Protein AF-A0A5M3VS00-F1 (afdb_monomer)

Organism: NCBI:txid35763

Radius of gyration: 24.7 Å; Cα contacts (8 Å, |Δi|>4): 536; chains: 1; bounding box: 45×33×114 Å

Foldseek 3Di:
DDDDDDDDDDDDDDDPPPPPPPPPPCPDPDKAFFWKFFFWDADDVGDTWGDDFIWGQIPVRDTDTPNFFFQFWAALVRHGDGHHGQDKAAALSRQKIWGQGPVRWIWIAGPVGDIDTADPVQDPRSQTRRLWYWYAYNVRQWIWIDNQWTWIAGRVHNHTPGTDDPPDDQAHADNVSPDGDHHVDPFKAKDWDWDDDPDLWIKIWIWIAGRVVRDIDTPDIDTDDSRGPDMHGNGD

pLDDT: mean 78.76, std 19.42, range [37.28, 98.75]

Structure (mmCIF, N/CA/C/O backbone):
data_AF-A0A5M3VS00-F1
#
_entry.id   AF-A0A5M3VS00-F1
#
loop_
_atom_site.group_PDB
_atom_site.id
_atom_site.type_symbol
_atom_site.label_atom_id
_atom_site.label_alt_id
_atom_site.label_comp_id
_atom_site.label_asym_id
_atom_site.label_entity_id
_atom_site.label_seq_id
_atom_site.pdbx_PDB_ins_code
_atom_site.Cartn_x
_atom_site.Cartn_y
_atom_site.Cartn_z
_atom_site.occupancy
_atom_site.B_iso_or_equiv
_atom_site.auth_seq_id
_atom_site.auth_comp_id
_atom_site.auth_asym_id
_atom_site.auth_atom_id
_atom_site.pdbx_PDB_model_num
ATOM 1 N N . MET A 1 1 ? 14.769 -12.099 93.279 1.00 39.00 1 MET A N 1
ATOM 2 C CA . MET A 1 1 ? 15.882 -11.995 92.306 1.00 39.00 1 MET A CA 1
ATOM 3 C C . MET A 1 1 ? 15.311 -11.970 90.898 1.00 39.00 1 MET A C 1
ATOM 5 O O . MET A 1 1 ? 14.305 -12.614 90.648 1.00 39.00 1 MET A O 1
ATOM 9 N N . LYS A 1 2 ? 15.914 -11.146 90.038 1.00 43.78 2 LYS A N 1
ATOM 10 C CA . LYS A 1 2 ? 15.563 -10.885 88.633 1.00 43.78 2 LYS A CA 1
ATOM 11 C C . LYS A 1 2 ? 15.708 -12.152 87.773 1.00 43.78 2 LYS A C 1
ATOM 13 O O . LYS A 1 2 ? 16.599 -12.935 88.066 1.00 43.78 2 LYS A O 1
ATOM 18 N N . ILE A 1 3 ? 14.949 -12.260 86.679 1.00 41.41 3 ILE A N 1
ATOM 19 C CA . ILE A 1 3 ? 15.464 -12.363 85.295 1.00 41.41 3 ILE A CA 1
ATOM 20 C C . ILE A 1 3 ? 14.282 -12.210 84.321 1.00 41.41 3 ILE A C 1
ATOM 22 O O . ILE A 1 3 ? 13.267 -12.891 84.420 1.00 41.41 3 ILE A O 1
ATOM 26 N N . ARG A 1 4 ? 14.428 -11.242 83.411 1.00 52.31 4 ARG A N 1
ATOM 27 C CA . ARG A 1 4 ? 13.568 -10.972 82.254 1.00 52.31 4 ARG A CA 1
ATOM 28 C C . ARG A 1 4 ? 14.077 -11.814 81.085 1.00 52.31 4 ARG A C 1
ATOM 30 O O . ARG A 1 4 ? 15.284 -11.805 80.862 1.00 52.31 4 ARG A O 1
ATOM 37 N N . ILE A 1 5 ? 13.195 -12.427 80.297 1.00 53.75 5 ILE A N 1
ATOM 38 C CA . ILE A 1 5 ? 13.525 -12.861 78.932 1.00 53.75 5 ILE A CA 1
ATOM 39 C C . ILE A 1 5 ? 12.416 -12.367 78.000 1.00 53.75 5 ILE A C 1
ATOM 41 O O . ILE A 1 5 ? 11.267 -12.787 78.086 1.00 53.75 5 ILE A O 1
ATOM 45 N N . LEU A 1 6 ? 12.797 -11.407 77.158 1.00 48.75 6 LEU A N 1
ATOM 46 C CA . LEU A 1 6 ? 12.062 -10.908 76.002 1.00 48.75 6 LEU A CA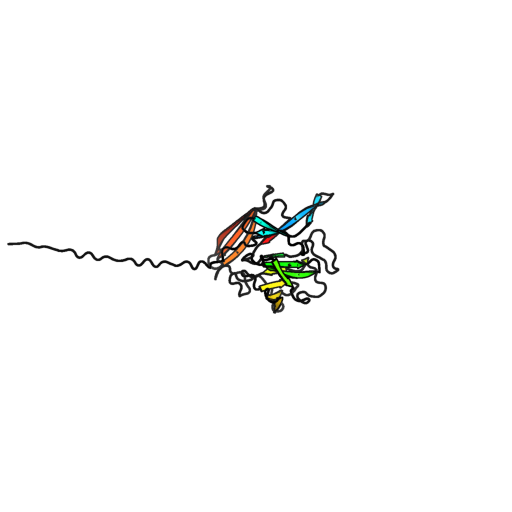 1
ATOM 47 C C . LEU A 1 6 ? 12.293 -11.887 74.846 1.00 48.75 6 LEU A C 1
ATOM 49 O O . LEU A 1 6 ? 13.443 -12.127 74.485 1.00 48.75 6 LEU A O 1
ATOM 53 N N . VAL A 1 7 ? 11.226 -12.411 74.247 1.00 57.91 7 VAL A N 1
ATOM 54 C CA . VAL A 1 7 ? 11.293 -13.097 72.949 1.00 57.91 7 VAL A CA 1
ATOM 55 C C . VAL A 1 7 ? 10.657 -12.173 71.919 1.00 57.91 7 VAL A C 1
ATOM 57 O O . VAL A 1 7 ? 9.481 -11.828 72.014 1.00 57.91 7 VAL A O 1
ATOM 60 N N . ALA A 1 8 ? 11.481 -11.716 70.979 1.00 46.84 8 ALA A N 1
ATOM 61 C CA . ALA A 1 8 ? 11.093 -10.843 69.884 1.00 46.84 8 ALA A CA 1
ATOM 62 C C . ALA A 1 8 ? 10.252 -11.615 68.856 1.00 46.84 8 ALA A C 1
ATOM 64 O O . ALA A 1 8 ? 10.681 -12.649 68.345 1.00 46.84 8 ALA A O 1
ATOM 65 N N . LEU A 1 9 ? 9.064 -11.096 68.543 1.00 54.69 9 LEU A N 1
ATOM 66 C CA . LEU A 1 9 ? 8.221 -11.577 67.452 1.00 54.69 9 LEU A CA 1
ATOM 67 C C . LEU A 1 9 ? 8.677 -10.897 66.151 1.00 54.69 9 LEU A C 1
ATOM 69 O O . LEU A 1 9 ? 8.515 -9.688 65.988 1.00 54.69 9 LEU A O 1
ATOM 73 N N . ALA A 1 10 ? 9.267 -11.662 65.235 1.00 50.66 10 ALA A N 1
ATOM 74 C CA . ALA A 1 10 ? 9.591 -11.195 63.892 1.00 50.66 10 ALA A CA 1
ATOM 75 C C . ALA A 1 10 ? 8.333 -11.258 63.010 1.00 50.66 10 ALA A C 1
ATOM 77 O O . ALA A 1 10 ? 7.843 -12.337 62.683 1.00 50.66 10 ALA A O 1
ATOM 78 N N . VAL A 1 11 ? 7.801 -10.095 62.631 1.00 52.94 11 VAL A N 1
ATOM 79 C CA . VAL A 1 11 ? 6.721 -9.971 61.644 1.00 52.94 11 VAL A CA 1
ATOM 80 C C . VAL A 1 11 ? 7.349 -10.002 60.251 1.00 52.94 11 VAL A C 1
ATOM 82 O O . VAL A 1 11 ? 8.013 -9.049 59.847 1.00 52.94 11 VAL A O 1
ATOM 85 N N . MET A 1 12 ? 7.159 -11.093 59.508 1.00 49.38 12 MET A N 1
ATOM 86 C CA . MET A 1 12 ? 7.498 -11.142 58.083 1.00 49.38 12 MET A CA 1
ATOM 87 C C . MET A 1 12 ? 6.385 -10.473 57.266 1.00 49.38 12 MET A C 1
ATOM 89 O O . MET A 1 12 ? 5.306 -11.038 57.100 1.00 49.38 12 MET A O 1
ATOM 93 N N . LEU A 1 13 ? 6.651 -9.273 56.739 1.00 51.03 13 LEU A N 1
ATOM 94 C CA . LEU A 1 13 ? 5.872 -8.699 55.641 1.00 51.03 13 LEU A CA 1
ATOM 95 C C . LEU A 1 13 ? 6.234 -9.435 54.342 1.00 51.03 13 LEU A C 1
ATOM 97 O O . LEU A 1 13 ? 7.303 -9.215 53.775 1.00 51.03 13 LEU A O 1
ATOM 101 N N . ALA A 1 14 ? 5.335 -10.283 53.848 1.00 51.69 14 ALA A N 1
ATOM 102 C CA . ALA A 1 14 ? 5.403 -10.777 52.479 1.00 51.69 14 ALA A CA 1
ATOM 103 C C . ALA A 1 14 ? 4.891 -9.678 51.532 1.00 51.69 14 ALA A C 1
ATOM 105 O O . ALA A 1 14 ? 3.691 -9.418 51.445 1.00 51.69 14 ALA A O 1
ATOM 106 N N . ALA A 1 15 ? 5.812 -9.007 50.841 1.00 50.06 15 ALA A N 1
ATOM 107 C CA . ALA A 1 15 ? 5.485 -8.097 49.754 1.00 50.06 15 ALA A CA 1
ATOM 108 C C . ALA A 1 15 ? 4.932 -8.904 48.569 1.00 50.06 15 ALA A C 1
ATOM 110 O O . ALA A 1 15 ? 5.668 -9.611 47.880 1.00 50.06 15 ALA A O 1
ATOM 111 N N . VAL A 1 16 ? 3.623 -8.801 48.332 1.00 49.97 16 VAL A N 1
ATOM 112 C CA . VAL A 1 16 ? 2.984 -9.291 47.108 1.00 49.97 16 VAL A CA 1
ATOM 113 C C . VAL A 1 16 ? 3.365 -8.329 45.985 1.00 49.97 16 VAL A C 1
ATOM 115 O O . VAL A 1 16 ? 2.695 -7.326 45.748 1.00 49.97 16 VAL A O 1
ATOM 118 N N . PHE A 1 17 ? 4.476 -8.604 45.306 1.00 47.22 17 PHE A N 1
ATOM 119 C CA . PHE A 1 17 ? 4.760 -7.976 44.022 1.00 47.22 17 PHE A CA 1
ATOM 120 C C . PHE A 1 17 ? 3.761 -8.530 43.008 1.00 47.22 17 PHE A C 1
ATOM 122 O O . PHE A 1 17 ? 3.904 -9.646 42.512 1.00 47.22 17 PHE A O 1
ATOM 129 N N . GLY A 1 18 ? 2.713 -7.750 42.741 1.00 43.59 18 GLY A N 1
ATOM 130 C CA . GLY A 1 18 ? 1.821 -7.980 41.618 1.00 43.59 18 GLY A CA 1
ATOM 131 C C . GLY A 1 18 ? 2.646 -8.000 40.338 1.00 43.59 18 GLY A C 1
ATOM 132 O O . GLY A 1 18 ? 3.170 -6.973 39.911 1.00 43.59 18 GLY A O 1
ATOM 133 N N . VAL A 1 19 ? 2.780 -9.184 39.746 1.00 44.00 19 VAL A N 1
ATOM 134 C CA . VAL A 1 19 ? 3.294 -9.346 38.392 1.00 44.00 19 VAL A CA 1
ATOM 135 C C . VAL A 1 19 ? 2.300 -8.630 37.487 1.00 44.00 19 VAL A C 1
ATOM 137 O O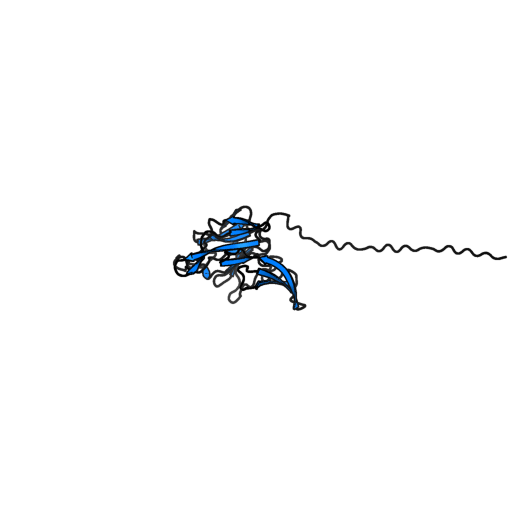 . VAL A 1 19 ? 1.209 -9.131 37.221 1.00 44.00 19 VAL A O 1
ATOM 140 N N . GLN A 1 20 ? 2.651 -7.420 37.058 1.00 48.59 20 GLN A N 1
ATOM 141 C CA . GLN A 1 20 ? 2.018 -6.794 35.911 1.00 48.59 20 GLN A CA 1
ATOM 142 C C . GLN A 1 20 ? 2.337 -7.690 34.718 1.00 48.59 20 GLN A C 1
ATOM 144 O O . GLN A 1 20 ? 3.402 -7.588 34.111 1.00 48.59 20 GLN A O 1
ATOM 149 N N . GLY A 1 21 ? 1.433 -8.625 34.431 1.00 41.44 21 GLY A N 1
ATOM 150 C CA . GLY A 1 21 ? 1.405 -9.305 33.154 1.00 41.44 21 GLY A CA 1
ATOM 151 C C . GLY A 1 21 ? 1.238 -8.227 32.099 1.00 41.44 21 GLY A C 1
ATOM 152 O O . GLY A 1 21 ? 0.142 -7.702 31.912 1.00 41.44 21 GLY A O 1
ATOM 153 N N . ALA A 1 22 ? 2.338 -7.852 31.450 1.00 45.78 22 ALA A N 1
ATOM 154 C CA . ALA A 1 22 ? 2.257 -7.180 30.175 1.00 45.78 22 ALA A CA 1
ATOM 155 C C . ALA A 1 22 ? 1.411 -8.097 29.294 1.00 45.78 22 ALA A C 1
ATOM 157 O O . ALA A 1 22 ? 1.812 -9.225 29.008 1.00 45.78 22 ALA A O 1
ATOM 158 N N . ALA A 1 23 ? 0.221 -7.636 28.916 1.00 41.66 23 ALA A N 1
ATOM 159 C CA . ALA A 1 23 ? -0.517 -8.218 27.816 1.00 41.66 23 ALA A CA 1
ATOM 160 C C . ALA A 1 23 ? 0.334 -7.996 26.560 1.00 41.66 23 ALA A C 1
ATOM 162 O O . ALA A 1 23 ? 0.160 -7.026 25.826 1.00 41.66 23 ALA A O 1
ATOM 163 N N . GLN A 1 24 ? 1.334 -8.854 26.357 1.00 38.47 24 GLN A N 1
ATOM 164 C CA . GLN A 1 24 ? 1.928 -9.037 25.054 1.00 38.47 24 GLN A CA 1
ATOM 165 C C . GLN A 1 24 ? 0.810 -9.640 24.221 1.00 38.47 24 GLN A C 1
ATOM 167 O O . GLN A 1 24 ? 0.443 -10.799 24.404 1.00 38.47 24 GLN A O 1
ATOM 172 N N . ALA A 1 25 ? 0.210 -8.829 23.353 1.00 42.62 25 ALA A N 1
ATOM 173 C CA . ALA A 1 25 ? -0.496 -9.380 22.218 1.00 42.62 25 ALA A CA 1
ATOM 174 C C . ALA A 1 25 ? 0.514 -10.290 21.511 1.00 42.62 25 ALA A C 1
ATOM 176 O O . ALA A 1 25 ? 1.490 -9.802 20.936 1.00 42.62 25 ALA A O 1
ATOM 177 N N . GLU A 1 26 ? 0.337 -11.606 21.634 1.00 37.28 26 GLU A N 1
ATOM 178 C CA . GLU A 1 26 ? 1.034 -12.589 20.815 1.00 37.28 26 GLU A CA 1
ATOM 179 C C . GLU A 1 26 ? 0.597 -12.351 19.364 1.00 37.28 26 GLU A C 1
ATOM 181 O O . GLU A 1 26 ? -0.286 -13.015 18.824 1.00 37.28 26 GLU A O 1
ATOM 186 N N . TYR A 1 27 ? 1.201 -11.362 18.704 1.00 45.28 27 TYR A N 1
ATOM 187 C CA . TYR A 1 27 ? 1.277 -11.362 17.256 1.00 45.28 27 TYR A CA 1
ATOM 188 C C . TYR A 1 27 ? 2.144 -12.569 16.920 1.00 45.28 27 TYR A C 1
ATOM 190 O O . TYR A 1 27 ? 3.357 -12.545 17.133 1.00 45.28 27 TYR A O 1
ATOM 198 N N . GLY A 1 28 ? 1.487 -13.660 16.515 1.00 45.16 28 GLY A N 1
ATOM 199 C CA . GLY A 1 28 ? 2.124 -14.945 16.261 1.00 45.16 28 GLY A CA 1
ATOM 200 C C . GLY A 1 28 ? 3.428 -14.781 15.484 1.00 45.16 28 GLY A C 1
ATOM 201 O O . GLY A 1 28 ? 3.512 -13.950 14.582 1.00 45.16 28 GLY A O 1
ATOM 202 N N . HIS A 1 29 ? 4.431 -15.577 15.854 1.00 49.94 29 HIS A N 1
ATOM 203 C CA . HIS A 1 29 ? 5.812 -15.581 15.352 1.00 49.94 29 HIS A CA 1
ATOM 204 C C . HIS A 1 29 ? 5.964 -15.930 13.848 1.00 49.94 29 HIS A C 1
ATOM 206 O O . HIS A 1 29 ? 6.869 -16.662 13.450 1.00 49.94 29 HIS A O 1
ATOM 212 N N . GLY A 1 30 ? 5.073 -15.433 12.992 1.00 72.56 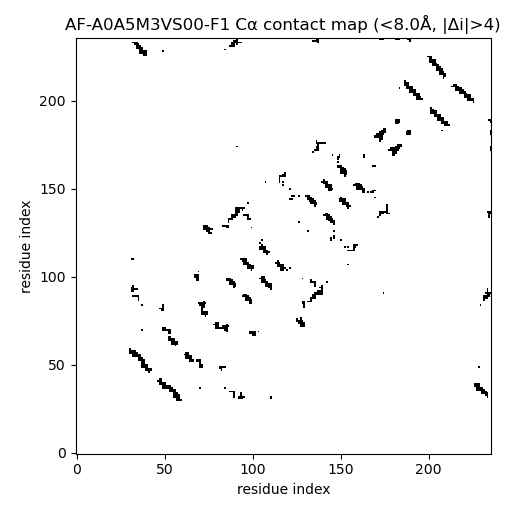30 GLY A N 1
ATOM 213 C CA . GLY A 1 30 ? 5.153 -15.493 11.542 1.00 72.56 30 GLY A CA 1
ATOM 214 C C . GLY A 1 30 ? 5.917 -14.301 10.964 1.00 72.56 30 GLY A C 1
ATOM 215 O O . GLY A 1 30 ? 6.008 -13.230 11.558 1.00 72.56 30 GLY A O 1
ATOM 216 N N . ASP A 1 31 ? 6.477 -14.491 9.771 1.00 90.06 31 ASP A N 1
ATOM 217 C CA . ASP A 1 31 ? 7.058 -13.403 8.983 1.00 90.06 31 ASP A CA 1
ATOM 218 C C . ASP A 1 31 ? 5.985 -12.330 8.687 1.00 90.06 31 ASP A C 1
ATOM 220 O O . ASP A 1 31 ? 4.790 -12.625 8.639 1.00 90.06 31 ASP A O 1
ATOM 224 N N . SER A 1 32 ? 6.396 -11.084 8.470 1.00 94.50 32 SER A N 1
ATOM 225 C CA . SER A 1 32 ? 5.491 -9.966 8.166 1.00 94.50 32 SER A CA 1
ATOM 226 C C . SER A 1 32 ? 6.098 -9.081 7.086 1.00 94.50 32 SER A C 1
ATOM 228 O O . SER A 1 32 ? 7.315 -8.969 6.983 1.00 94.50 32 SER A O 1
ATOM 230 N N . ILE A 1 33 ? 5.285 -8.467 6.230 1.00 95.81 33 ILE A N 1
ATOM 231 C CA . ILE A 1 33 ? 5.762 -7.467 5.268 1.00 95.81 33 ILE A CA 1
ATOM 232 C C . ILE A 1 33 ? 6.162 -6.220 6.061 1.00 95.81 33 ILE A C 1
ATOM 234 O O . ILE A 1 33 ? 5.333 -5.682 6.780 1.00 95.81 33 ILE A O 1
ATOM 238 N N . ARG A 1 34 ? 7.401 -5.736 5.918 1.00 91.31 34 ARG A N 1
ATOM 239 C CA . ARG A 1 34 ? 7.825 -4.444 6.491 1.00 91.31 34 ARG A CA 1
ATOM 240 C C . ARG A 1 34 ? 7.471 -3.283 5.570 1.00 91.31 34 ARG A C 1
ATOM 242 O O . ARG A 1 34 ? 7.058 -2.221 6.023 1.00 91.31 34 ARG A O 1
ATOM 249 N N . TYR A 1 35 ? 7.694 -3.460 4.269 1.00 93.00 35 TYR A N 1
ATOM 250 C CA . TYR A 1 35 ? 7.427 -2.424 3.275 1.00 93.00 35 TYR A CA 1
ATOM 251 C C . TYR A 1 35 ? 7.278 -2.990 1.863 1.00 93.00 35 TYR A C 1
ATOM 253 O O . TYR A 1 35 ? 7.749 -4.087 1.543 1.00 93.00 35 TYR A O 1
ATOM 261 N N . ALA A 1 36 ? 6.657 -2.188 0.998 1.00 96.00 36 ALA A N 1
ATOM 262 C CA . ALA A 1 36 ? 6.656 -2.387 -0.444 1.00 96.00 36 ALA A CA 1
ATOM 263 C C . ALA A 1 36 ? 7.613 -1.393 -1.123 1.00 96.00 36 ALA A C 1
ATOM 265 O O . ALA A 1 36 ? 7.691 -0.225 -0.741 1.00 96.00 36 ALA A O 1
ATOM 266 N N . SER A 1 37 ? 8.342 -1.847 -2.143 1.00 96.06 37 SER A N 1
ATOM 267 C CA . SER A 1 37 ? 9.266 -1.015 -2.924 1.00 96.06 37 SER A CA 1
ATOM 268 C C . SER A 1 37 ? 9.193 -1.323 -4.419 1.00 96.06 37 SER A C 1
ATOM 270 O O . SER A 1 37 ? 8.947 -2.458 -4.834 1.00 96.06 37 SER A O 1
ATOM 272 N N . ALA A 1 38 ? 9.431 -0.304 -5.242 1.00 95.19 38 ALA A N 1
ATOM 273 C CA . ALA A 1 38 ? 9.610 -0.436 -6.684 1.00 95.19 38 ALA A CA 1
ATOM 274 C C . ALA A 1 38 ? 11.021 0.020 -7.070 1.00 95.19 38 ALA A C 1
ATOM 276 O O . ALA A 1 38 ? 11.537 1.003 -6.530 1.00 95.19 38 ALA A O 1
ATOM 277 N N . LYS A 1 39 ? 11.635 -0.694 -8.019 1.00 93.06 39 LYS A N 1
ATOM 278 C CA . LYS A 1 39 ? 12.966 -0.363 -8.536 1.00 93.06 39 LYS A CA 1
ATOM 279 C C . LYS A 1 39 ? 12.904 0.904 -9.392 1.00 93.06 39 LYS A C 1
ATOM 281 O O . LYS A 1 39 ? 12.023 1.023 -10.246 1.00 93.06 39 LYS A O 1
ATOM 286 N N . GLY A 1 40 ? 13.880 1.794 -9.227 1.00 92.81 40 GLY A N 1
ATOM 287 C CA . GLY A 1 40 ? 14.178 2.855 -10.192 1.00 92.81 40 GLY A CA 1
ATOM 288 C C . GLY A 1 40 ? 15.131 2.376 -11.296 1.00 92.81 40 GLY A C 1
ATOM 289 O O . GLY A 1 40 ? 16.186 1.810 -11.011 1.00 92.81 40 GLY A O 1
ATOM 290 N N . CYS A 1 41 ? 14.783 2.602 -12.561 1.00 92.31 41 CYS A N 1
ATOM 291 C CA . CYS A 1 41 ? 15.655 2.373 -13.714 1.00 92.31 41 CYS A CA 1
ATOM 292 C C . CYS A 1 41 ? 16.065 3.707 -14.336 1.00 92.31 41 CYS A C 1
ATOM 294 O O . CYS A 1 41 ? 15.206 4.519 -14.680 1.00 92.31 41 CYS A O 1
ATOM 296 N N . VAL A 1 42 ? 17.369 3.897 -14.532 1.00 91.31 42 VAL A N 1
ATOM 297 C CA . VAL A 1 42 ? 17.922 5.063 -15.228 1.00 91.31 42 VAL A CA 1
ATOM 298 C C . VAL A 1 42 ? 17.723 4.889 -16.735 1.00 91.31 42 VAL A C 1
ATOM 300 O O . VAL A 1 42 ? 18.110 3.869 -17.305 1.00 91.31 42 VAL A O 1
ATOM 303 N N . LYS A 1 43 ? 17.114 5.875 -17.392 1.00 90.88 43 LYS A N 1
ATOM 304 C CA . LYS A 1 43 ? 17.014 5.961 -18.851 1.00 90.88 43 LYS A CA 1
ATOM 305 C C . LYS A 1 43 ? 18.186 6.736 -19.447 1.00 90.88 43 LYS A C 1
ATOM 307 O O . LYS A 1 43 ? 18.857 7.519 -18.776 1.00 90.88 43 LYS A O 1
ATOM 312 N N . LYS A 1 44 ? 18.382 6.568 -20.759 1.00 84.69 44 LYS A N 1
ATOM 313 C CA . LYS A 1 44 ? 19.240 7.448 -21.561 1.00 84.69 44 LYS A CA 1
ATOM 314 C C . LYS A 1 44 ? 18.771 8.897 -21.360 1.00 84.69 44 LYS A C 1
ATOM 316 O O . LYS A 1 44 ? 17.611 9.192 -21.628 1.00 84.69 44 LYS A O 1
ATOM 321 N N . GLY A 1 45 ? 19.649 9.754 -20.838 1.00 87.69 45 GLY A N 1
ATOM 322 C CA . GLY A 1 45 ? 19.317 11.124 -20.418 1.00 87.69 45 GLY A CA 1
ATOM 323 C C . GLY A 1 45 ? 19.237 11.346 -18.900 1.00 87.69 45 GLY A C 1
ATOM 324 O O . GLY A 1 45 ? 19.004 12.470 -18.482 1.00 87.69 45 GLY A O 1
ATOM 325 N N . GLY A 1 46 ? 19.449 10.315 -18.071 1.00 88.81 46 GLY A N 1
ATOM 326 C CA . GLY A 1 46 ? 19.569 10.447 -16.609 1.00 88.81 46 GLY A CA 1
ATOM 327 C C . GLY A 1 46 ? 18.254 10.342 -15.827 1.00 88.81 46 GLY A C 1
ATOM 328 O O . GLY A 1 46 ? 18.281 10.199 -14.608 1.00 88.81 46 GLY A O 1
ATOM 329 N N . ASP A 1 47 ? 17.108 10.337 -16.512 1.00 89.12 47 ASP A N 1
ATOM 330 C CA . ASP A 1 47 ? 15.791 10.158 -15.894 1.00 89.12 47 ASP A CA 1
ATOM 331 C C . ASP A 1 47 ? 15.676 8.817 -15.151 1.00 89.12 47 ASP A C 1
ATOM 333 O O . ASP A 1 47 ? 15.918 7.759 -15.732 1.00 89.12 47 ASP A O 1
ATOM 337 N N . ILE A 1 48 ? 15.220 8.843 -13.895 1.00 87.75 48 ILE A N 1
ATOM 338 C CA . ILE A 1 48 ? 14.924 7.639 -13.102 1.00 87.75 48 ILE A CA 1
ATOM 339 C C . ILE A 1 48 ? 13.424 7.355 -13.168 1.00 87.75 48 ILE A C 1
ATOM 341 O O . ILE A 1 48 ? 12.615 8.174 -12.732 1.00 87.75 48 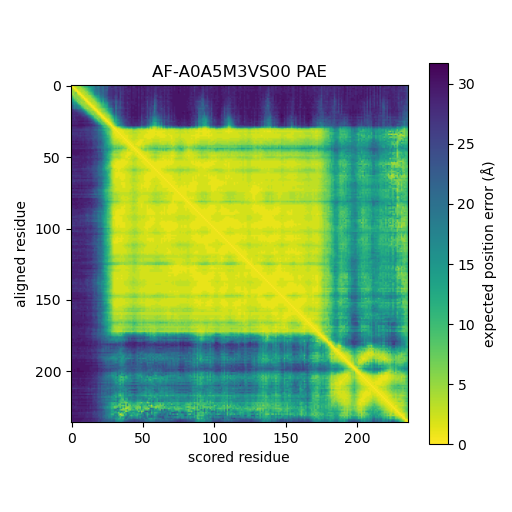ILE A O 1
ATOM 345 N N . LEU A 1 49 ? 13.046 6.190 -13.698 1.00 92.69 49 LEU A N 1
ATOM 346 C CA . LEU A 1 49 ? 11.649 5.772 -13.827 1.00 92.69 49 LEU A CA 1
ATOM 347 C C . LEU A 1 49 ? 11.356 4.501 -13.025 1.00 92.69 49 LEU A C 1
ATOM 349 O O . LEU A 1 49 ? 12.201 3.602 -12.994 1.00 92.69 49 LEU A O 1
ATOM 353 N N . PRO A 1 50 ? 10.147 4.353 -12.458 1.00 93.50 50 PRO A N 1
ATOM 354 C CA . PRO A 1 50 ? 9.742 3.099 -11.842 1.00 93.50 50 PRO A CA 1
ATOM 355 C C . PRO A 1 50 ? 9.669 1.978 -12.886 1.00 93.50 50 PRO A C 1
ATOM 357 O O . PRO A 1 50 ? 9.081 2.131 -13.962 1.00 93.50 50 PRO A O 1
ATOM 360 N N . CYS A 1 51 ? 10.276 0.838 -12.569 1.00 93.12 51 CYS A N 1
ATOM 361 C CA . CYS A 1 51 ? 10.416 -0.292 -13.479 1.00 93.12 51 CYS A CA 1
ATOM 362 C C . CYS A 1 51 ? 10.342 -1.640 -12.748 1.00 93.12 51 CYS A C 1
ATOM 364 O O . CYS A 1 51 ? 10.432 -1.731 -11.524 1.00 93.12 51 CYS A O 1
ATOM 366 N N . GLY A 1 52 ? 10.219 -2.718 -13.525 1.00 95.19 52 GLY A N 1
ATOM 367 C CA . GLY A 1 52 ? 10.223 -4.078 -12.998 1.00 95.19 52 GLY A CA 1
ATOM 368 C C . GLY A 1 52 ? 8.910 -4.452 -12.313 1.00 95.19 52 GLY A C 1
ATOM 369 O O . GLY A 1 52 ? 7.836 -4.241 -12.867 1.00 95.19 52 GLY A O 1
ATOM 370 N N . THR A 1 53 ? 9.015 -5.081 -11.144 1.00 96.94 53 THR A N 1
ATOM 371 C CA . THR A 1 53 ? 7.889 -5.589 -10.346 1.00 96.94 53 THR A CA 1
ATOM 372 C C . THR A 1 53 ? 7.956 -4.991 -8.946 1.00 96.94 53 THR A C 1
ATOM 374 O O . THR A 1 53 ? 9.055 -4.793 -8.426 1.00 96.94 53 THR A O 1
ATOM 377 N N . TRP A 1 54 ? 6.800 -4.746 -8.328 1.00 97.94 54 TRP A N 1
ATOM 378 C CA . TRP A 1 54 ? 6.731 -4.432 -6.903 1.00 97.94 54 TRP A CA 1
ATOM 379 C C . TRP A 1 54 ? 7.369 -5.545 -6.065 1.00 97.94 54 TRP A C 1
ATOM 381 O O . TRP A 1 54 ? 7.160 -6.737 -6.307 1.00 97.94 54 TRP A O 1
ATOM 391 N N . ARG A 1 55 ? 8.148 -5.141 -5.068 1.00 98.19 55 ARG A N 1
ATOM 392 C CA . ARG A 1 55 ? 8.830 -6.010 -4.113 1.00 98.19 55 ARG A CA 1
ATOM 393 C C . ARG A 1 55 ? 8.210 -5.798 -2.743 1.00 98.19 55 ARG A C 1
ATOM 395 O O . ARG A 1 55 ? 8.178 -4.666 -2.269 1.00 98.19 55 ARG A O 1
ATOM 402 N N . LEU A 1 56 ? 7.766 -6.869 -2.106 1.00 97.56 56 LEU A N 1
ATOM 403 C CA . LEU A 1 56 ? 7.435 -6.882 -0.687 1.00 97.56 56 LEU A CA 1
ATOM 404 C C . LEU A 1 56 ? 8.660 -7.378 0.054 1.00 97.56 56 LEU A C 1
ATOM 406 O O . LEU A 1 56 ? 9.137 -8.477 -0.226 1.00 97.56 56 LEU A O 1
ATOM 410 N N . VAL A 1 57 ? 9.180 -6.562 0.958 1.00 96.12 57 VAL A N 1
ATOM 411 C CA . VAL A 1 57 ? 10.313 -6.941 1.794 1.00 96.12 57 VAL A CA 1
ATOM 412 C C . VAL A 1 57 ? 9.772 -7.297 3.162 1.00 96.12 57 VAL A C 1
ATOM 414 O O . VAL A 1 57 ? 9.079 -6.492 3.787 1.00 96.12 57 VAL A O 1
ATOM 417 N N . THR A 1 58 ? 10.042 -8.520 3.599 1.00 95.62 58 THR A N 1
ATOM 418 C CA . THR A 1 58 ? 9.536 -9.025 4.869 1.00 95.62 58 THR A CA 1
ATOM 419 C C . THR A 1 58 ? 10.446 -8.671 6.034 1.00 95.62 58 THR A C 1
ATOM 421 O O . THR A 1 58 ? 11.534 -8.110 5.859 1.00 95.62 58 THR A O 1
ATOM 424 N N . HIS A 1 59 ? 10.006 -9.008 7.243 1.00 90.50 59 HIS A N 1
ATOM 425 C CA . HIS A 1 59 ? 10.713 -8.703 8.465 1.00 90.50 59 HIS A CA 1
ATOM 426 C C . HIS A 1 59 ? 12.110 -9.306 8.509 1.00 90.50 59 HIS A C 1
ATOM 428 O O . HIS A 1 59 ? 13.043 -8.652 8.972 1.00 90.50 59 HIS A O 1
ATOM 434 N N . HIS A 1 60 ? 12.254 -10.499 7.942 1.00 90.38 60 HIS A N 1
ATOM 435 C CA . HIS A 1 60 ? 13.511 -11.234 7.855 1.00 90.38 60 HIS A CA 1
ATOM 436 C C . HIS A 1 60 ? 14.298 -10.931 6.568 1.00 90.38 60 HIS A C 1
ATOM 438 O O . HIS A 1 60 ? 15.222 -11.657 6.215 1.00 90.38 60 HIS A O 1
ATOM 444 N N . GLY A 1 61 ? 13.924 -9.878 5.831 1.00 90.88 61 GLY A N 1
ATOM 445 C CA . GLY A 1 61 ? 14.617 -9.445 4.615 1.00 90.88 61 GLY A CA 1
ATOM 446 C C . GLY A 1 61 ? 14.313 -10.281 3.369 1.00 90.88 61 GLY A C 1
ATOM 447 O O . GLY A 1 61 ? 14.894 -10.032 2.311 1.00 90.88 61 GLY A O 1
ATOM 448 N N . ARG A 1 62 ? 13.386 -11.246 3.446 1.00 95.69 62 ARG A N 1
ATOM 449 C CA . ARG A 1 62 ? 12.932 -11.993 2.268 1.00 95.69 62 ARG A CA 1
ATOM 450 C C . ARG A 1 62 ? 12.205 -11.045 1.316 1.00 95.69 62 ARG A C 1
ATOM 452 O O . ARG A 1 62 ? 11.424 -10.198 1.740 1.00 95.69 62 ARG A O 1
ATOM 459 N N . VAL A 1 63 ? 12.438 -11.217 0.017 1.00 96.81 63 VAL A N 1
ATOM 460 C CA . VAL A 1 63 ? 11.795 -10.418 -1.031 1.00 96.81 63 VAL A CA 1
ATOM 461 C C . VAL A 1 63 ? 10.766 -11.263 -1.773 1.00 96.81 63 VAL A C 1
ATOM 463 O O . VAL A 1 63 ? 11.108 -12.270 -2.389 1.00 96.81 63 VAL A O 1
ATOM 466 N N . ILE A 1 64 ? 9.508 -10.829 -1.753 1.00 97.56 64 ILE A N 1
ATOM 467 C CA . ILE A 1 64 ? 8.400 -11.440 -2.493 1.00 97.56 64 ILE A CA 1
ATOM 468 C C . ILE A 1 64 ? 8.027 -10.520 -3.659 1.00 97.56 64 ILE A C 1
ATOM 470 O O . ILE A 1 64 ? 7.862 -9.313 -3.489 1.00 97.56 64 ILE A O 1
ATOM 474 N N . LEU A 1 65 ? 7.890 -11.079 -4.862 1.00 97.88 65 LEU A N 1
ATOM 475 C CA . LEU A 1 65 ? 7.561 -10.310 -6.065 1.00 97.88 65 LEU A CA 1
ATOM 476 C C . LEU A 1 65 ? 6.051 -10.299 -6.325 1.00 97.88 65 LEU A C 1
ATOM 478 O O . LEU A 1 65 ? 5.450 -11.346 -6.566 1.00 97.88 65 LEU A O 1
ATOM 482 N N . LEU A 1 66 ? 5.454 -9.109 -6.386 1.00 97.62 66 LEU A N 1
ATOM 483 C CA . LEU A 1 66 ? 4.057 -8.905 -6.779 1.00 97.62 66 LEU A CA 1
ATOM 484 C C . LEU A 1 66 ? 3.912 -8.846 -8.307 1.00 97.62 66 LEU A C 1
ATOM 486 O O . LEU A 1 66 ? 3.691 -7.789 -8.898 1.00 97.62 66 LEU A O 1
ATOM 490 N N . LYS A 1 67 ? 4.082 -9.994 -8.969 1.00 97.56 67 LYS A N 1
ATOM 491 C CA . LYS A 1 67 ? 4.161 -10.107 -10.442 1.00 97.56 67 LYS A CA 1
ATOM 492 C C . LYS A 1 67 ? 2.924 -9.599 -11.188 1.00 97.56 67 LYS A C 1
ATOM 494 O O . LYS A 1 67 ? 3.031 -9.192 -12.348 1.00 97.56 67 LYS A O 1
ATOM 499 N N . ASP A 1 68 ? 1.764 -9.640 -10.549 1.00 97.94 68 ASP A N 1
ATOM 500 C CA . ASP A 1 68 ? 0.486 -9.183 -11.087 1.00 97.94 68 ASP A CA 1
ATOM 501 C C . ASP A 1 68 ? 0.179 -7.716 -10.760 1.00 97.94 68 ASP A C 1
ATOM 503 O O . ASP A 1 68 ? -0.794 -7.183 -11.289 1.00 97.94 68 ASP A O 1
ATOM 507 N N . ALA A 1 69 ? 0.989 -7.057 -9.926 1.00 98.25 69 ALA A N 1
ATOM 508 C CA . ALA A 1 69 ? 0.795 -5.661 -9.568 1.00 98.25 69 ALA A CA 1
ATOM 509 C C . ALA A 1 69 ? 1.234 -4.711 -10.687 1.00 98.25 69 ALA A C 1
ATOM 511 O O . ALA A 1 69 ? 2.243 -4.911 -11.373 1.00 98.25 69 ALA A O 1
ATOM 512 N N . GLN A 1 70 ? 0.470 -3.637 -10.835 1.00 98.25 70 GLN A N 1
ATOM 513 C CA . GLN A 1 70 ? 0.788 -2.501 -11.672 1.00 98.25 70 GLN A CA 1
ATOM 514 C C . GLN A 1 70 ? 1.907 -1.695 -11.007 1.00 98.25 70 GLN A C 1
ATOM 516 O O . GLN A 1 70 ? 1.774 -1.266 -9.867 1.00 98.25 70 GLN A O 1
ATOM 521 N N . VAL A 1 71 ? 3.022 -1.476 -11.709 1.00 97.75 71 VAL A N 1
ATOM 522 C CA . VAL A 1 71 ? 4.133 -0.662 -11.178 1.00 97.75 71 VAL A CA 1
ATOM 523 C C . VAL A 1 71 ? 3.968 0.811 -11.527 1.00 97.75 71 VAL A C 1
ATOM 525 O O . VAL A 1 71 ? 4.162 1.660 -10.667 1.00 97.75 71 VAL A O 1
ATOM 528 N N . ARG A 1 72 ? 3.582 1.128 -12.768 1.00 97.38 72 ARG A N 1
ATOM 529 C CA . ARG A 1 72 ? 3.357 2.504 -13.241 1.00 97.38 72 ARG A CA 1
ATOM 530 C C . ARG A 1 72 ? 1.875 2.840 -13.178 1.00 97.38 72 ARG A C 1
ATOM 532 O O . ARG A 1 72 ? 1.097 2.122 -13.794 1.00 97.38 72 ARG A O 1
ATOM 539 N N . ALA A 1 73 ? 1.488 3.910 -12.491 1.00 97.44 73 ALA A N 1
ATOM 540 C CA . ALA A 1 73 ? 0.084 4.310 -12.414 1.00 97.44 73 ALA A CA 1
ATOM 541 C C . ALA A 1 73 ? -0.505 4.509 -13.816 1.00 97.44 73 ALA A C 1
ATOM 543 O O . ALA A 1 73 ? 0.175 5.039 -14.694 1.00 97.44 73 ALA A O 1
ATOM 544 N N . LEU A 1 74 ? -1.756 4.110 -14.023 1.00 97.62 74 LEU A N 1
ATOM 545 C CA . LEU A 1 74 ? -2.491 4.412 -15.251 1.00 97.62 74 LEU A CA 1
ATOM 546 C C . LEU A 1 74 ? -3.230 5.755 -15.135 1.00 97.62 74 LEU A C 1
ATOM 548 O O . LEU A 1 74 ? -3.764 6.081 -14.073 1.00 97.62 74 LEU A O 1
ATOM 552 N N . ASP A 1 75 ? -3.270 6.525 -16.222 1.00 97.56 75 ASP A N 1
ATOM 553 C CA . ASP A 1 75 ? -4.099 7.727 -16.346 1.00 97.56 75 ASP A CA 1
ATOM 554 C C . ASP A 1 75 ? -5.588 7.385 -16.575 1.00 97.56 75 ASP A C 1
ATOM 556 O O . ASP A 1 75 ? -5.983 6.219 -16.651 1.00 97.56 75 ASP A O 1
ATOM 560 N N . LYS A 1 76 ? -6.440 8.410 -16.716 1.00 96.31 76 LYS A N 1
ATOM 561 C CA . LYS A 1 76 ? -7.892 8.241 -16.947 1.00 96.31 76 LYS A CA 1
ATOM 562 C C . LYS A 1 76 ? -8.235 7.539 -18.271 1.00 96.31 76 LYS A C 1
ATOM 564 O O . LYS A 1 76 ? -9.379 7.128 -18.461 1.00 96.31 76 LYS A O 1
ATOM 569 N N . LYS A 1 77 ? -7.276 7.448 -19.197 1.00 95.75 77 LYS A N 1
ATOM 570 C CA . LYS A 1 77 ? -7.384 6.780 -20.500 1.00 95.75 77 LYS A CA 1
ATOM 571 C C . LYS A 1 77 ? -6.744 5.383 -20.486 1.00 95.75 77 LYS A C 1
ATOM 573 O O . LYS A 1 77 ? -6.795 4.696 -21.499 1.00 95.75 77 LYS A O 1
ATOM 578 N N . GLY A 1 78 ? -6.168 4.956 -19.360 1.00 95.69 78 GLY A N 1
ATOM 579 C CA . GLY A 1 78 ? -5.488 3.671 -19.222 1.00 95.69 78 GLY A CA 1
ATOM 580 C C . GLY A 1 78 ? -4.020 3.682 -19.660 1.00 95.69 78 GLY A C 1
ATOM 581 O O . GLY A 1 78 ? -3.404 2.620 -19.716 1.00 95.69 78 GLY A O 1
ATOM 582 N N . HIS A 1 79 ? -3.427 4.843 -19.955 1.00 96.69 79 HIS A N 1
ATOM 583 C CA . HIS A 1 79 ? -2.019 4.917 -20.342 1.00 96.69 79 HIS A CA 1
ATOM 584 C C . HIS A 1 79 ? -1.100 4.939 -19.117 1.00 96.69 79 HIS A C 1
ATOM 586 O O . HIS A 1 79 ? -1.379 5.643 -18.145 1.00 96.69 79 HIS A O 1
ATOM 592 N N . PRO A 1 80 ? 0.039 4.228 -19.150 1.00 96.00 80 PRO A N 1
ATOM 593 C CA . PRO A 1 80 ? 0.977 4.224 -18.040 1.00 96.00 80 PRO A CA 1
ATOM 594 C C . PRO A 1 80 ? 1.717 5.562 -17.918 1.00 96.00 80 PRO A C 1
ATOM 596 O O . PRO A 1 80 ? 2.425 5.997 -18.827 1.00 96.00 80 PRO A O 1
ATOM 599 N N . MET A 1 81 ? 1.664 6.165 -16.737 1.00 95.62 81 MET A N 1
ATOM 600 C CA . MET A 1 81 ? 2.381 7.389 -16.384 1.00 95.62 81 MET A CA 1
ATOM 601 C C . MET A 1 81 ? 3.882 7.139 -16.270 1.00 95.62 81 MET A C 1
ATOM 603 O O . MET A 1 81 ? 4.320 6.128 -15.728 1.00 95.62 81 MET A O 1
ATOM 607 N N . THR A 1 82 ? 4.705 8.036 -16.813 1.00 90.88 82 THR A N 1
ATOM 608 C CA . THR A 1 82 ? 6.162 7.827 -16.931 1.00 90.88 82 THR A CA 1
ATOM 609 C C . THR A 1 82 ? 6.888 7.842 -15.591 1.00 90.88 82 THR A C 1
ATOM 611 O O . THR A 1 82 ? 7.743 6.991 -15.369 1.00 90.88 82 THR A O 1
ATOM 614 N N . ARG A 1 83 ? 6.529 8.764 -14.694 1.00 91.81 83 ARG A N 1
ATOM 615 C CA . ARG A 1 83 ? 7.249 9.025 -13.435 1.00 91.81 83 ARG A CA 1
ATOM 616 C C . ARG A 1 83 ? 6.422 8.740 -12.178 1.00 91.81 83 ARG A C 1
ATOM 618 O O . ARG A 1 83 ? 6.831 9.115 -11.089 1.00 91.81 83 ARG A O 1
ATOM 625 N N . VAL A 1 84 ? 5.263 8.099 -12.327 1.00 94.31 84 VAL A N 1
ATOM 626 C CA . VAL A 1 84 ? 4.319 7.885 -11.222 1.00 94.31 84 VAL A CA 1
ATOM 627 C C . VAL A 1 84 ? 4.106 6.395 -11.007 1.00 94.31 84 VAL A C 1
ATOM 629 O O . VAL A 1 84 ? 3.771 5.663 -11.943 1.00 94.31 84 VAL A O 1
ATOM 632 N N . THR A 1 85 ? 4.324 5.938 -9.779 1.00 97.00 85 THR A N 1
ATOM 633 C CA . THR A 1 85 ? 4.053 4.561 -9.370 1.00 97.00 85 THR A CA 1
ATOM 634 C C . THR A 1 85 ? 2.567 4.365 -9.093 1.00 97.00 85 THR A C 1
ATOM 636 O O . THR A 1 85 ? 1.885 5.292 -8.662 1.00 97.00 85 THR A O 1
ATOM 639 N N . ALA A 1 86 ? 2.039 3.171 -9.361 1.00 97.50 86 ALA A N 1
ATOM 640 C CA . ALA A 1 86 ? 0.676 2.857 -8.941 1.00 97.50 86 ALA A CA 1
ATOM 641 C C . ALA A 1 86 ? 0.626 2.728 -7.406 1.00 97.50 86 ALA A C 1
ATOM 643 O O . ALA A 1 86 ? 1.577 2.198 -6.829 1.00 97.50 86 ALA A O 1
ATOM 644 N N . PRO A 1 87 ? -0.452 3.171 -6.741 1.00 97.31 87 PRO A N 1
ATOM 645 C CA . PRO A 1 87 ? -0.576 3.056 -5.292 1.00 97.31 87 PRO A CA 1
ATOM 646 C C . PRO A 1 87 ? -0.427 1.619 -4.781 1.00 97.31 87 PRO A C 1
ATOM 648 O O . PRO A 1 87 ? -0.971 0.672 -5.360 1.00 97.31 87 PRO A O 1
ATOM 651 N N . VAL A 1 88 ? 0.274 1.486 -3.656 1.00 97.88 88 VAL A N 1
ATOM 652 C CA . VAL A 1 88 ? 0.410 0.259 -2.867 1.00 97.88 88 VAL A CA 1
ATOM 653 C C . VAL A 1 88 ? 0.341 0.622 -1.384 1.00 97.88 88 VAL A C 1
ATOM 655 O O . VAL A 1 88 ? 0.850 1.669 -0.987 1.00 97.88 88 VAL A O 1
ATOM 658 N N . ALA A 1 89 ? -0.278 -0.225 -0.569 1.00 96.81 89 ALA A N 1
ATOM 659 C CA . ALA A 1 89 ? -0.346 -0.063 0.883 1.00 96.81 89 ALA A CA 1
ATOM 660 C C . ALA A 1 89 ? -0.137 -1.408 1.576 1.00 96.81 89 ALA A C 1
ATOM 662 O O . ALA A 1 89 ? -0.610 -2.425 1.075 1.00 96.81 89 ALA A O 1
ATOM 663 N N . VAL A 1 90 ? 0.541 -1.418 2.721 1.00 96.69 90 VAL A N 1
ATOM 664 C CA . VAL A 1 90 ? 0.768 -2.608 3.558 1.00 96.69 90 VAL A CA 1
ATOM 665 C C . VAL A 1 90 ? 0.012 -2.415 4.879 1.00 96.69 90 VAL A C 1
ATOM 667 O O . VAL A 1 90 ? -0.031 -1.292 5.378 1.00 96.69 90 VAL A O 1
ATOM 670 N N . SER A 1 91 ? -0.625 -3.462 5.416 1.00 94.06 91 SER A N 1
ATOM 671 C CA . SER A 1 91 ? -1.293 -3.406 6.731 1.00 94.06 91 SER A CA 1
ATOM 672 C C . SER A 1 91 ? -0.287 -3.235 7.868 1.00 94.06 91 SER A C 1
ATOM 674 O O . SER A 1 91 ? 0.867 -3.630 7.714 1.00 94.06 91 SER A O 1
ATOM 676 N N . GLY A 1 92 ? -0.713 -2.681 9.005 1.00 85.81 92 GLY A N 1
ATOM 677 C CA . GLY A 1 92 ? 0.155 -2.458 10.173 1.00 85.81 92 GLY A CA 1
ATOM 678 C C . GLY A 1 92 ? 0.880 -3.732 10.639 1.00 85.81 92 GLY A C 1
ATOM 679 O O . GLY A 1 92 ? 2.107 -3.762 10.750 1.00 85.81 92 GLY A O 1
ATOM 680 N N . ASN A 1 93 ? 0.154 -4.850 10.711 1.00 88.56 93 ASN A N 1
ATOM 681 C CA . ASN A 1 93 ? 0.676 -6.178 11.044 1.00 88.56 93 ASN A CA 1
ATOM 682 C C . ASN A 1 93 ? 1.489 -6.858 9.918 1.00 88.56 93 ASN A C 1
ATOM 684 O O . ASN A 1 93 ? 1.944 -7.997 10.068 1.00 88.56 93 ASN A O 1
ATOM 688 N N . GLY A 1 94 ? 1.625 -6.212 8.756 1.00 94.75 94 GLY A N 1
ATOM 689 C CA . GLY A 1 94 ? 2.367 -6.718 7.603 1.00 94.75 94 GLY A CA 1
ATOM 690 C C . GLY A 1 94 ? 1.788 -7.982 6.957 1.00 94.75 94 GLY A C 1
ATOM 691 O O . GLY A 1 94 ? 2.459 -8.605 6.135 1.00 94.75 94 GLY A O 1
ATOM 692 N N . GLN A 1 95 ? 0.572 -8.405 7.308 1.00 96.69 95 GLN A N 1
ATOM 693 C CA . GLN A 1 95 ? -0.025 -9.637 6.782 1.00 96.69 95 GLN A CA 1
ATOM 694 C C . GLN A 1 95 ? -0.759 -9.438 5.458 1.00 96.69 95 GLN A C 1
ATOM 696 O O . GLN A 1 95 ? -1.081 -10.426 4.792 1.00 96.69 95 GLN A O 1
ATOM 701 N N . LYS A 1 96 ? -1.037 -8.194 5.052 1.00 97.69 96 LYS A N 1
ATOM 702 C CA . LYS A 1 96 ? -1.755 -7.879 3.813 1.00 97.69 96 LYS A CA 1
ATOM 703 C C . LYS A 1 96 ? -1.139 -6.702 3.066 1.00 97.69 96 LYS A C 1
ATOM 705 O O . LYS A 1 96 ? -0.550 -5.797 3.649 1.00 97.69 96 LYS A O 1
ATOM 710 N N . VAL A 1 97 ? -1.332 -6.705 1.750 1.00 98.56 97 VAL A N 1
ATOM 711 C CA . VAL A 1 97 ? -0.986 -5.605 0.845 1.00 98.56 97 VAL A CA 1
ATOM 712 C C . VAL A 1 97 ? -2.157 -5.291 -0.081 1.00 98.56 97 VAL A C 1
ATOM 714 O O . VAL A 1 97 ? -2.738 -6.198 -0.674 1.00 98.56 97 VAL A O 1
ATOM 717 N N . ALA A 1 98 ? -2.495 -4.014 -0.232 1.00 98.62 98 ALA A N 1
ATOM 718 C CA . ALA A 1 98 ? -3.475 -3.510 -1.187 1.00 98.62 98 ALA A CA 1
ATOM 719 C C . ALA A 1 98 ? -2.758 -2.852 -2.371 1.00 98.62 98 ALA A C 1
ATOM 721 O O . ALA A 1 98 ? -1.809 -2.095 -2.174 1.00 98.62 98 ALA A O 1
ATOM 722 N N . TYR A 1 99 ? -3.184 -3.145 -3.600 1.00 98.75 99 TYR A N 1
ATOM 723 C CA . TYR A 1 99 ? -2.527 -2.659 -4.816 1.00 98.75 99 TYR A CA 1
ATOM 724 C C . TYR A 1 99 ? -3.458 -2.696 -6.034 1.00 98.75 99 TYR A C 1
ATOM 726 O O . TYR A 1 99 ? -4.482 -3.385 -6.047 1.00 98.75 99 TYR A O 1
ATOM 734 N N . PHE A 1 100 ? -3.075 -1.982 -7.093 1.00 98.56 100 PHE A N 1
ATOM 735 C CA . PHE A 1 100 ? -3.656 -2.164 -8.424 1.00 98.56 100 PHE A CA 1
ATOM 736 C C . PHE A 1 100 ? -3.019 -3.349 -9.139 1.00 98.56 100 PHE A C 1
ATOM 738 O O . PHE A 1 100 ? -1.798 -3.408 -9.276 1.00 98.56 100 PHE A O 1
ATOM 745 N N . ARG A 1 101 ? -3.830 -4.262 -9.665 1.00 98.00 101 ARG A N 1
ATOM 746 C CA . ARG A 1 101 ? -3.391 -5.299 -10.603 1.00 98.00 101 ARG A CA 1
ATOM 747 C C . ARG A 1 101 ? -3.172 -4.713 -11.999 1.00 98.00 101 ARG A C 1
ATOM 749 O O . ARG A 1 101 ? -3.692 -3.650 -12.337 1.00 98.00 101 ARG A O 1
ATOM 756 N N . LYS A 1 102 ? -2.423 -5.436 -12.832 1.00 97.25 102 LYS A N 1
ATOM 757 C CA . LYS A 1 102 ? -2.167 -5.089 -14.243 1.00 97.25 102 LYS A CA 1
ATOM 758 C C . LYS A 1 102 ? -3.429 -5.011 -15.107 1.00 97.25 102 LYS A C 1
ATOM 760 O O . LYS A 1 102 ? -3.418 -4.326 -16.119 1.00 97.25 102 LYS A O 1
ATOM 765 N N . ASP A 1 103 ? -4.507 -5.683 -14.705 1.00 94.50 103 ASP A N 1
ATOM 766 C CA . ASP A 1 103 ? -5.831 -5.576 -15.336 1.00 94.50 103 ASP A CA 1
ATOM 767 C C . ASP A 1 103 ? -6.635 -4.350 -14.850 1.00 94.50 103 ASP A C 1
ATOM 769 O O . ASP A 1 103 ? -7.797 -4.181 -15.208 1.00 94.50 103 ASP A O 1
ATOM 773 N N . GLY A 1 104 ? -6.035 -3.493 -14.016 1.00 93.62 104 GLY A N 1
ATOM 774 C CA . GLY A 1 104 ? -6.648 -2.280 -13.479 1.00 93.62 104 GLY A CA 1
ATOM 775 C C . GLY A 1 104 ? -7.517 -2.493 -12.238 1.00 93.62 104 GLY A C 1
ATOM 776 O O . GLY A 1 104 ? -7.964 -1.509 -11.646 1.00 93.62 104 GLY A O 1
ATOM 777 N N . ARG A 1 105 ? -7.742 -3.738 -11.796 1.00 96.38 105 ARG A N 1
ATOM 778 C CA . ARG A 1 105 ? -8.550 -4.037 -10.603 1.00 96.38 105 ARG A CA 1
ATOM 779 C C . ARG A 1 105 ? -7.779 -3.748 -9.318 1.00 96.38 105 ARG A C 1
ATOM 781 O O . ARG A 1 105 ? -6.596 -4.061 -9.212 1.00 96.38 105 ARG A O 1
ATOM 788 N N . LEU A 1 106 ? -8.469 -3.227 -8.303 1.00 98.38 106 LEU A N 1
ATOM 789 C CA . LEU A 1 106 ? -7.938 -3.190 -6.941 1.00 98.38 106 LEU A CA 1
ATOM 790 C C . LEU A 1 106 ? -7.991 -4.584 -6.315 1.00 98.38 106 LEU A C 1
ATOM 792 O O . LEU A 1 106 ? -9.006 -5.284 -6.405 1.00 98.38 106 LEU A O 1
ATOM 796 N N . ALA A 1 107 ? -6.903 -4.964 -5.660 1.00 98.50 107 ALA A N 1
ATOM 797 C CA . ALA A 1 107 ? -6.766 -6.235 -4.976 1.00 98.50 107 ALA A CA 1
ATOM 798 C C . ALA A 1 107 ? -6.140 -6.048 -3.597 1.00 98.50 107 ALA A C 1
ATOM 800 O O . ALA A 1 107 ? -5.342 -5.137 -3.381 1.00 98.50 107 ALA A O 1
ATOM 801 N N . VAL A 1 108 ? -6.480 -6.958 -2.690 1.00 98.56 108 VAL A N 1
ATOM 802 C CA . VAL A 1 108 ? -5.770 -7.178 -1.435 1.00 98.56 108 VAL A CA 1
ATOM 803 C C . VAL A 1 108 ? -5.181 -8.580 -1.478 1.00 98.56 108 VAL A C 1
ATOM 805 O O . VAL A 1 108 ? -5.877 -9.537 -1.816 1.00 98.56 108 VAL A O 1
ATOM 808 N N . ARG A 1 109 ? -3.897 -8.713 -1.159 1.00 98.44 109 ARG A N 1
ATOM 809 C CA . ARG A 1 109 ? -3.198 -9.996 -1.084 1.00 98.44 109 ARG A CA 1
ATOM 810 C C . ARG A 1 109 ? -2.691 -10.219 0.331 1.00 98.44 109 ARG A C 1
ATOM 812 O O . ARG A 1 109 ? -2.092 -9.314 0.901 1.00 98.44 109 ARG A O 1
ATOM 819 N N . SER A 1 110 ? -2.905 -11.407 0.877 1.00 97.69 110 SER A N 1
ATOM 820 C CA . SER A 1 110 ? -2.289 -11.830 2.137 1.00 97.69 110 SER A CA 1
ATOM 821 C C . SER A 1 110 ? -0.865 -12.340 1.922 1.00 97.69 110 SER A C 1
ATOM 823 O O . SER A 1 110 ? -0.495 -12.747 0.820 1.00 97.69 110 SER A O 1
ATOM 825 N N . LEU A 1 111 ? -0.051 -12.337 2.977 1.00 96.19 111 LEU A N 1
ATOM 826 C CA . LEU A 1 111 ? 1.342 -12.785 2.923 1.00 96.19 111 LEU A CA 1
ATOM 827 C C . LEU A 1 111 ? 1.489 -14.252 2.470 1.00 96.19 111 LEU A C 1
ATOM 829 O O . LEU A 1 111 ? 2.459 -14.589 1.795 1.00 96.19 111 LEU A O 1
ATOM 833 N N . ASP A 1 112 ? 0.497 -15.100 2.755 1.00 94.38 112 ASP A N 1
ATOM 834 C CA . ASP A 1 112 ? 0.407 -16.482 2.251 1.00 94.38 112 ASP A CA 1
ATOM 835 C C . ASP A 1 112 ? 0.092 -16.577 0.739 1.00 94.38 112 ASP A C 1
ATOM 837 O O . ASP A 1 112 ? 0.052 -17.664 0.167 1.00 94.38 112 ASP A O 1
ATOM 841 N N . GLY A 1 113 ? -0.121 -15.440 0.074 1.00 95.38 113 GLY A N 1
ATOM 842 C CA . GLY A 1 113 ? -0.312 -15.328 -1.363 1.00 95.38 113 GLY A CA 1
ATOM 843 C C . GLY A 1 113 ? -1.766 -15.307 -1.828 1.00 95.38 113 GLY A C 1
ATOM 844 O O . GLY A 1 113 ? -1.973 -15.046 -3.018 1.00 95.38 113 GLY A O 1
ATOM 845 N N . LYS A 1 114 ? -2.767 -15.520 -0.958 1.00 97.06 114 LYS A N 1
ATOM 846 C CA . LYS A 1 114 ? -4.184 -15.452 -1.367 1.00 97.06 114 LYS A CA 1
ATOM 847 C C . LYS A 1 114 ? -4.545 -14.038 -1.811 1.00 97.06 114 LYS A C 1
ATOM 849 O O . LYS A 1 114 ? -4.109 -13.059 -1.216 1.00 97.06 114 LYS A O 1
ATOM 854 N N . VAL A 1 115 ? -5.357 -13.932 -2.861 1.00 97.94 115 VAL A N 1
ATOM 855 C CA . VAL A 1 115 ? -5.762 -12.652 -3.458 1.00 97.94 115 VAL A CA 1
ATOM 856 C C . VAL A 1 115 ? -7.272 -12.496 -3.375 1.00 97.94 115 VAL A C 1
ATOM 858 O O . VAL A 1 115 ? -8.017 -13.372 -3.812 1.00 97.94 115 VAL A O 1
ATOM 861 N N . ARG A 1 116 ? -7.721 -11.345 -2.877 1.00 98.31 116 ARG A N 1
ATOM 862 C CA . ARG A 1 116 ? -9.111 -10.897 -2.914 1.00 98.31 116 ARG A CA 1
ATOM 863 C C . ARG A 1 116 ? -9.223 -9.666 -3.801 1.00 98.31 116 ARG A C 1
ATOM 865 O O . ARG A 1 116 ? -8.553 -8.663 -3.570 1.00 98.31 116 ARG A O 1
ATOM 872 N N . LEU A 1 117 ? -10.093 -9.723 -4.804 1.00 98.19 117 LEU A N 1
ATOM 873 C CA . LEU A 1 117 ? -10.423 -8.549 -5.608 1.00 98.19 117 LEU A CA 1
ATOM 874 C C . LEU A 1 117 ? -11.472 -7.706 -4.889 1.00 98.19 117 LEU A C 1
ATOM 876 O O . LEU A 1 117 ? -12.436 -8.248 -4.347 1.00 98.19 117 LEU A O 1
ATOM 880 N N . LEU A 1 118 ? -11.300 -6.386 -4.927 1.00 98.31 118 LEU A N 1
ATOM 881 C CA . LEU A 1 118 ? -12.364 -5.464 -4.548 1.00 98.31 118 LEU A CA 1
ATOM 882 C C . LEU A 1 118 ? -13.419 -5.389 -5.670 1.00 98.31 118 LEU A C 1
ATOM 884 O O . LEU A 1 118 ? -13.126 -5.750 -6.821 1.00 98.31 118 LEU A O 1
ATOM 888 N N . PRO A 1 119 ? -14.644 -4.918 -5.374 1.00 96.94 119 PRO A N 1
ATOM 889 C CA . PRO A 1 119 ? -15.710 -4.804 -6.362 1.00 96.94 119 PRO A CA 1
ATOM 890 C C . PRO A 1 119 ? -15.310 -3.855 -7.498 1.00 96.94 119 PRO A C 1
ATOM 892 O O . PRO A 1 119 ? -14.537 -2.921 -7.293 1.00 96.94 119 PRO A O 1
ATOM 895 N N . GLU A 1 120 ? -15.853 -4.049 -8.699 1.00 94.81 120 GLU A N 1
ATOM 896 C CA . GLU A 1 120 ? -15.522 -3.208 -9.867 1.00 94.81 120 GLU A CA 1
ATOM 897 C C . GLU A 1 120 ? -15.861 -1.732 -9.656 1.00 94.81 120 GLU A C 1
ATOM 899 O O . GLU A 1 120 ? -15.143 -0.847 -10.111 1.00 94.81 120 GLU A O 1
ATOM 904 N N . ASN A 1 121 ? -16.905 -1.460 -8.876 1.00 94.00 121 ASN A N 1
ATOM 905 C CA . ASN A 1 121 ? -17.312 -0.115 -8.485 1.00 94.00 121 ASN A CA 1
ATOM 906 C C . ASN A 1 121 ? -16.553 0.426 -7.256 1.00 94.00 121 ASN A C 1
ATOM 908 O O . ASN A 1 121 ? -17.008 1.393 -6.624 1.00 94.00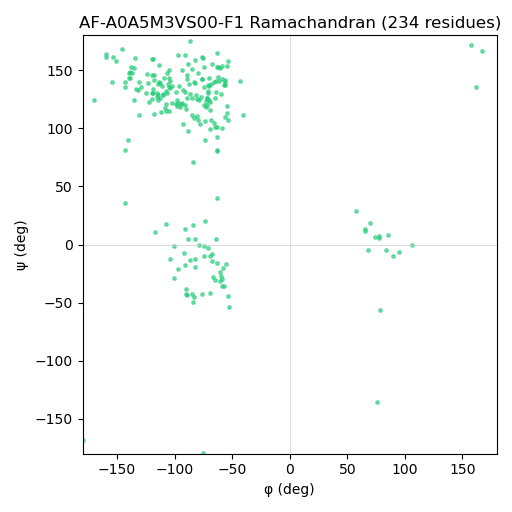 121 ASN A O 1
ATOM 912 N N . ALA A 1 122 ? -15.411 -0.171 -6.886 1.00 96.00 122 ALA A N 1
ATOM 913 C CA . ALA A 1 122 ? -14.561 0.348 -5.817 1.00 96.00 122 ALA A CA 1
ATOM 914 C C . ALA A 1 122 ? -14.124 1.789 -6.113 1.00 96.00 122 ALA A C 1
ATOM 916 O O . ALA A 1 122 ? -14.147 2.643 -5.226 1.00 96.00 122 ALA A O 1
ATOM 917 N N . LEU A 1 123 ? -13.886 2.106 -7.384 1.00 96.69 123 LEU A N 1
ATOM 918 C CA . LEU A 1 123 ? -13.547 3.443 -7.857 1.00 96.69 123 LEU A CA 1
ATOM 919 C C . LEU A 1 123 ? -14.660 4.014 -8.747 1.00 96.69 123 LEU A C 1
ATOM 921 O O . LEU A 1 123 ? -15.427 3.253 -9.341 1.00 96.69 123 LEU A O 1
ATOM 925 N N . PRO A 1 124 ? -14.788 5.348 -8.839 1.00 94.31 124 PRO A N 1
ATOM 926 C CA . PRO A 1 124 ? -15.513 5.969 -9.938 1.00 94.31 124 PRO A CA 1
ATOM 927 C C . PRO A 1 124 ? -14.974 5.513 -11.304 1.00 94.31 124 PRO A C 1
ATOM 929 O O . PRO A 1 124 ? -13.805 5.159 -11.458 1.00 94.31 124 PRO A O 1
ATOM 932 N N . SER A 1 125 ? -15.836 5.551 -12.319 1.00 92.12 125 SER A N 1
ATOM 933 C CA . SER A 1 125 ? -15.433 5.283 -13.702 1.00 92.12 125 SER A CA 1
ATOM 934 C C . SER A 1 125 ? -14.302 6.228 -14.131 1.00 92.12 125 SER A C 1
ATOM 936 O O . SER A 1 125 ? -14.371 7.433 -13.881 1.00 92.12 125 SER A O 1
ATOM 938 N N . ARG A 1 126 ? -13.290 5.684 -14.823 1.00 90.44 126 ARG A N 1
ATOM 939 C CA . ARG A 1 126 ? -12.142 6.429 -15.381 1.00 90.44 126 ARG A CA 1
ATOM 940 C C . ARG A 1 126 ? -11.334 7.220 -14.341 1.00 90.44 126 ARG A C 1
ATOM 942 O O . ARG A 1 126 ? -10.737 8.245 -14.668 1.00 90.44 126 ARG A O 1
ATOM 949 N N . THR A 1 127 ? -11.294 6.762 -13.092 1.00 96.62 127 THR A N 1
ATOM 950 C CA . THR A 1 127 ? -10.350 7.283 -12.096 1.00 96.62 127 THR A CA 1
ATOM 951 C C . THR A 1 127 ? -8.916 6.959 -12.520 1.00 96.62 127 THR A C 1
ATOM 953 O O . THR A 1 127 ? -8.595 5.799 -12.768 1.00 96.62 127 THR A O 1
ATOM 956 N N . ALA A 1 128 ? -8.049 7.974 -12.593 1.00 97.44 128 ALA A N 1
ATOM 957 C CA . ALA A 1 128 ? -6.620 7.742 -12.762 1.00 97.44 128 ALA A CA 1
ATOM 958 C C . ALA A 1 128 ? -6.064 7.106 -11.488 1.00 97.44 128 ALA A C 1
ATOM 960 O O . ALA A 1 128 ? -6.400 7.528 -10.384 1.00 97.44 128 ALA A O 1
ATOM 961 N N . GLN A 1 129 ? -5.188 6.116 -11.623 1.00 97.94 129 GLN A N 1
ATOM 962 C CA . GLN A 1 129 ? -4.671 5.383 -10.467 1.00 97.94 129 GLN A CA 1
ATOM 963 C C . GLN A 1 129 ? -3.843 6.271 -9.537 1.00 97.94 129 GLN A C 1
ATOM 965 O O . GLN A 1 129 ? -3.835 6.040 -8.337 1.00 97.94 129 GLN A O 1
ATOM 970 N N . TYR A 1 130 ? -3.172 7.295 -10.066 1.00 95.50 130 TYR A N 1
ATOM 971 C CA . TYR A 1 130 ? -2.394 8.234 -9.254 1.00 95.50 130 TYR A CA 1
ATOM 972 C C . TYR A 1 130 ? -3.253 9.231 -8.459 1.00 95.50 130 TYR A C 1
ATOM 974 O O . TYR A 1 130 ? -2.721 9.910 -7.590 1.00 95.50 130 TYR A O 1
ATOM 982 N N . ASP A 1 131 ? -4.563 9.299 -8.725 1.00 96.81 131 ASP A N 1
ATOM 983 C CA . ASP A 1 131 ? -5.526 10.065 -7.922 1.00 96.81 131 ASP A CA 1
ATOM 984 C C . ASP A 1 131 ? -6.103 9.217 -6.764 1.00 96.81 131 ASP A C 1
ATOM 986 O O . ASP A 1 131 ? -7.038 9.648 -6.083 1.00 96.81 131 ASP A O 1
ATOM 990 N N . VAL A 1 132 ? -5.608 7.984 -6.571 1.00 97.81 132 VAL A N 1
ATOM 991 C CA . VAL A 1 132 ? -6.113 7.037 -5.568 1.00 97.81 132 VAL A CA 1
ATOM 992 C C . VAL A 1 132 ? -5.144 6.899 -4.404 1.00 97.81 132 VAL A C 1
ATOM 994 O O . VAL A 1 132 ? -3.972 6.586 -4.593 1.00 97.81 132 VAL A O 1
ATOM 997 N N . THR A 1 133 ? -5.665 7.021 -3.187 1.00 95.38 133 THR A N 1
ATOM 998 C CA . THR A 1 133 ? -4.944 6.652 -1.962 1.00 95.38 133 THR A CA 1
ATOM 999 C C . THR A 1 133 ? -5.499 5.342 -1.420 1.00 95.38 133 THR A C 1
ATOM 1001 O O . THR A 1 133 ? -6.718 5.155 -1.357 1.00 95.38 133 THR A O 1
ATOM 1004 N N . LEU A 1 134 ? -4.600 4.440 -1.025 1.00 96.75 134 LEU A N 1
ATOM 1005 C CA . LEU A 1 134 ? -4.917 3.182 -0.355 1.00 96.75 134 LEU A CA 1
ATOM 1006 C C . LEU A 1 134 ? -4.346 3.218 1.060 1.00 96.75 134 LEU A C 1
ATOM 1008 O O . LEU A 1 134 ? -3.205 3.635 1.247 1.00 96.75 134 LEU A O 1
ATOM 1012 N N . GLN A 1 135 ? -5.113 2.738 2.030 1.00 93.31 135 GLN A N 1
ATOM 1013 C CA . GLN A 1 135 ? -4.635 2.498 3.388 1.00 93.31 135 GLN A CA 1
ATOM 1014 C C . GLN A 1 135 ? -5.305 1.238 3.927 1.00 93.31 135 GLN A C 1
ATOM 1016 O O . GLN A 1 135 ? -6.482 1.003 3.657 1.00 93.31 135 GLN A O 1
ATOM 1021 N N . LEU A 1 136 ? -4.554 0.412 4.645 1.00 92.62 136 LEU A N 1
ATOM 1022 C CA . LEU A 1 136 ? -5.056 -0.777 5.331 1.00 92.62 136 LEU A CA 1
ATOM 1023 C C . LEU A 1 136 ? -5.095 -0.497 6.837 1.00 92.62 136 LEU A C 1
ATOM 1025 O O . LEU A 1 136 ? -4.252 0.255 7.319 1.00 92.62 136 LEU A O 1
ATOM 1029 N N . SER A 1 137 ? -6.056 -1.086 7.552 1.00 86.25 137 SER A N 1
ATOM 1030 C CA . SER A 1 137 ? -6.050 -1.123 9.022 1.00 86.25 137 SER A CA 1
ATOM 1031 C C . SER A 1 137 ? -4.840 -1.907 9.543 1.00 86.25 137 SER A C 1
ATOM 1033 O O . SER A 1 137 ? -4.221 -2.656 8.774 1.00 86.25 137 SER A O 1
ATOM 1035 N N . ASP A 1 138 ? -4.514 -1.769 10.834 1.00 83.88 138 ASP A N 1
ATOM 1036 C CA . ASP A 1 138 ? -3.394 -2.500 11.451 1.00 83.88 138 ASP A CA 1
ATOM 1037 C C . ASP A 1 138 ? -3.509 -4.011 11.203 1.00 83.88 138 ASP A C 1
ATOM 1039 O O . ASP A 1 138 ? -2.647 -4.632 10.579 1.00 83.88 138 ASP A O 1
ATOM 1043 N N . ASP A 1 139 ? -4.656 -4.590 11.554 1.00 85.44 139 ASP A N 1
ATOM 1044 C CA . ASP A 1 139 ? -4.962 -6.005 11.338 1.00 85.44 139 ASP A CA 1
ATOM 1045 C C . ASP A 1 139 ? -5.155 -6.384 9.849 1.00 85.44 139 ASP A C 1
ATOM 1047 O O . ASP A 1 139 ? -5.236 -7.563 9.475 1.00 85.44 139 ASP A O 1
ATOM 1051 N N . GLY A 1 140 ? -5.234 -5.378 8.976 1.00 91.69 140 GLY A N 1
ATOM 1052 C CA . GLY A 1 140 ? -5.537 -5.488 7.559 1.00 91.69 140 GLY A CA 1
ATOM 1053 C C . GLY A 1 140 ? -6.952 -5.982 7.256 1.00 91.69 140 GLY A C 1
ATOM 1054 O O . GLY A 1 140 ? -7.206 -6.385 6.119 1.00 91.69 140 GLY A O 1
ATOM 1055 N N . ALA A 1 141 ? -7.880 -6.029 8.213 1.00 91.69 141 ALA A N 1
ATOM 1056 C CA . ALA A 1 141 ? -9.269 -6.433 7.987 1.00 91.69 141 ALA A CA 1
ATOM 1057 C C . ALA A 1 141 ? -10.036 -5.444 7.099 1.00 91.69 141 ALA A C 1
ATOM 1059 O O . ALA A 1 141 ? -10.926 -5.860 6.351 1.00 91.69 141 ALA A O 1
ATOM 1060 N N . VAL A 1 142 ? -9.647 -4.166 7.109 1.00 91.44 142 VAL A N 1
ATOM 1061 C CA . VAL A 1 142 ? -10.291 -3.104 6.333 1.00 91.44 142 VAL A CA 1
ATOM 1062 C C . VAL A 1 142 ? -9.286 -2.414 5.419 1.00 91.44 142 VAL A C 1
ATOM 1064 O O . VAL A 1 142 ? -8.155 -2.134 5.803 1.00 91.44 142 VAL A O 1
ATOM 1067 N N . VAL A 1 143 ? -9.710 -2.110 4.191 1.00 95.38 143 VAL A N 1
ATOM 1068 C CA . VAL A 1 143 ? -8.996 -1.204 3.286 1.00 95.38 143 VAL A CA 1
ATOM 1069 C C . VAL A 1 143 ? -9.839 0.036 3.012 1.00 95.38 143 VAL A C 1
ATOM 1071 O O . VAL A 1 143 ? -10.998 -0.055 2.595 1.00 95.38 143 VAL A O 1
ATOM 1074 N N . ALA A 1 144 ? -9.242 1.203 3.228 1.00 93.81 144 ALA A N 1
ATOM 1075 C CA . ALA A 1 144 ? -9.758 2.486 2.793 1.00 93.81 144 ALA A CA 1
ATOM 1076 C C . ALA A 1 144 ? -9.243 2.790 1.384 1.00 93.81 144 ALA A C 1
ATOM 1078 O O . ALA A 1 144 ? -8.040 2.766 1.116 1.00 93.81 144 ALA A O 1
ATOM 1079 N N . VAL A 1 145 ? -10.173 3.084 0.478 1.00 96.81 145 VAL A N 1
ATOM 1080 C CA . VAL A 1 145 ? -9.892 3.474 -0.905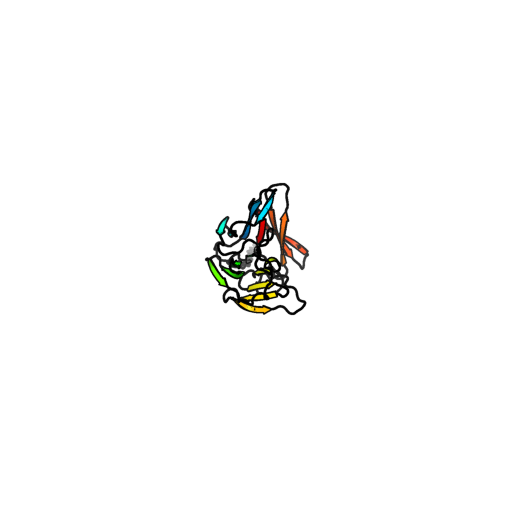 1.00 96.81 145 VAL A CA 1
ATOM 1081 C C . VAL A 1 145 ? -10.429 4.880 -1.117 1.00 96.81 145 VAL A C 1
ATOM 1083 O O . VAL A 1 145 ? -11.645 5.094 -1.113 1.00 96.81 145 VAL A O 1
ATOM 1086 N N . THR A 1 146 ? -9.529 5.837 -1.317 1.00 94.12 146 THR A N 1
ATOM 1087 C CA . THR A 1 146 ? -9.870 7.251 -1.490 1.00 94.12 146 THR A CA 1
ATOM 1088 C C . THR A 1 146 ? -9.655 7.667 -2.933 1.00 94.12 146 THR A C 1
ATOM 1090 O O . THR A 1 146 ? -8.534 7.647 -3.420 1.00 94.12 146 THR A O 1
ATOM 1093 N N . ALA A 1 147 ? -10.736 8.070 -3.598 1.00 94.62 147 ALA A N 1
ATOM 1094 C CA . ALA A 1 147 ? -10.726 8.671 -4.930 1.00 94.62 147 ALA A CA 1
ATOM 1095 C C . ALA A 1 147 ? -11.816 9.751 -4.972 1.00 94.62 147 ALA A C 1
ATOM 1097 O O . ALA A 1 147 ? -12.965 9.499 -5.346 1.00 94.62 147 ALA A O 1
ATOM 1098 N N . GLY A 1 148 ? -11.498 10.933 -4.444 1.00 88.50 148 GLY A N 1
ATOM 1099 C CA . GLY A 1 148 ? -12.464 11.994 -4.140 1.00 88.50 148 GLY A CA 1
ATOM 1100 C C . GLY A 1 148 ? -13.245 11.754 -2.841 1.00 88.50 148 GLY A C 1
ATOM 1101 O O . GLY A 1 148 ? -13.201 12.588 -1.944 1.00 88.50 148 GLY A O 1
ATOM 1102 N N . ARG A 1 149 ? -13.934 10.611 -2.702 1.00 83.62 149 ARG A N 1
ATOM 1103 C CA . ARG A 1 149 ? -14.524 10.154 -1.424 1.00 83.62 149 ARG A CA 1
ATOM 1104 C C . ARG A 1 149 ? -13.927 8.815 -1.017 1.00 83.62 149 ARG A C 1
ATOM 1106 O O . ARG A 1 149 ? -13.670 7.972 -1.877 1.00 83.62 149 ARG A O 1
ATOM 1113 N N . THR A 1 150 ? -13.773 8.608 0.284 1.00 85.75 150 THR A N 1
ATOM 1114 C CA . THR A 1 150 ? -13.235 7.361 0.832 1.00 85.75 150 THR A CA 1
ATOM 1115 C C . THR A 1 150 ? -14.327 6.318 0.999 1.00 85.75 150 THR A C 1
ATOM 1117 O O . THR A 1 150 ? -15.354 6.572 1.631 1.00 85.75 150 THR A O 1
ATOM 1120 N N . LYS A 1 151 ? -14.107 5.137 0.428 1.00 92.75 151 LYS A N 1
ATOM 1121 C CA . LYS A 1 151 ? -14.920 3.938 0.646 1.00 92.75 151 LYS A CA 1
ATOM 1122 C C . LYS A 1 151 ? -14.115 2.937 1.466 1.00 92.75 151 LYS A C 1
ATOM 1124 O O . LYS A 1 151 ? -12.913 2.804 1.251 1.00 92.75 151 LYS A O 1
ATOM 1129 N N . LEU A 1 152 ? -14.795 2.221 2.353 1.00 89.31 152 LEU A N 1
ATOM 1130 C CA . LEU A 1 152 ? -14.197 1.175 3.178 1.00 89.31 152 LEU A CA 1
ATOM 1131 C C . LEU A 1 152 ? -14.629 -0.196 2.667 1.00 89.31 152 LEU A C 1
ATOM 1133 O O . LEU A 1 152 ? -15.807 -0.391 2.344 1.00 89.31 152 LEU A O 1
ATOM 1137 N N . PHE A 1 153 ? -13.697 -1.142 2.619 1.00 95.81 153 PHE A N 1
ATOM 1138 C CA . PHE A 1 153 ? -13.954 -2.514 2.190 1.00 95.81 153 PHE A CA 1
ATOM 1139 C C . PHE A 1 153 ? -13.383 -3.516 3.183 1.00 95.81 153 PHE A C 1
ATOM 1141 O O . PHE A 1 153 ? -12.265 -3.358 3.663 1.00 95.81 153 PHE A O 1
ATOM 1148 N N . ASP A 1 154 ? -14.148 -4.572 3.420 1.00 92.81 154 ASP A N 1
ATOM 1149 C CA . ASP A 1 154 ? -13.717 -5.785 4.100 1.00 92.81 154 ASP A CA 1
ATOM 1150 C C . ASP A 1 154 ? -12.739 -6.528 3.187 1.00 92.81 154 ASP A C 1
ATOM 1152 O O . ASP A 1 154 ? -13.071 -6.849 2.042 1.00 92.81 154 ASP A O 1
ATOM 1156 N N . THR A 1 155 ? -11.529 -6.794 3.663 1.00 96.00 155 THR A N 1
ATOM 1157 C CA . THR A 1 155 ? -10.485 -7.413 2.836 1.00 96.00 155 THR A CA 1
ATOM 1158 C C . THR A 1 155 ? -10.598 -8.932 2.751 1.00 96.00 155 THR A C 1
ATOM 1160 O O . THR A 1 155 ? -10.049 -9.530 1.825 1.00 96.00 155 THR A O 1
ATOM 1163 N N . ALA A 1 156 ? -11.308 -9.576 3.681 1.00 93.88 156 ALA A N 1
ATOM 1164 C CA . ALA A 1 156 ? -11.517 -11.019 3.668 1.00 93.88 156 ALA A CA 1
ATOM 1165 C C . ALA A 1 156 ? -12.569 -11.40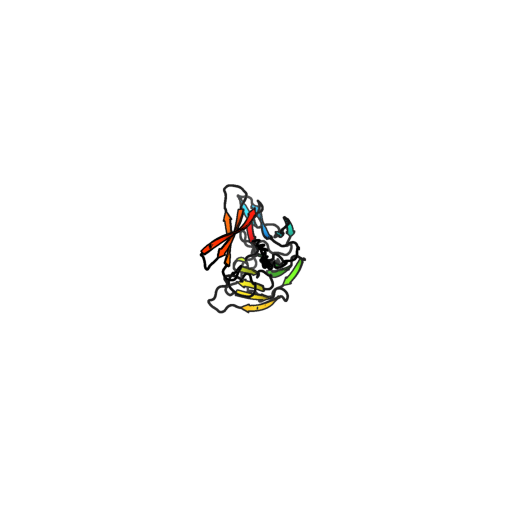5 2.623 1.00 93.88 156 ALA A C 1
ATOM 1167 O O . ALA A 1 156 ? -12.375 -12.354 1.857 1.00 93.88 156 ALA A O 1
ATOM 1168 N N . LEU A 1 157 ? -13.654 -10.633 2.561 1.00 92.31 157 LEU A N 1
ATOM 1169 C CA . LEU A 1 157 ? -14.800 -10.854 1.684 1.00 92.31 157 LEU A CA 1
ATOM 1170 C C . LEU A 1 157 ? -14.736 -10.019 0.401 1.00 92.31 157 LEU A C 1
ATOM 1172 O O . LEU A 1 157 ? -15.386 -10.360 -0.583 1.00 92.31 157 LEU A O 1
ATOM 1176 N N . GLY A 1 158 ? -13.961 -8.933 0.389 1.00 92.94 158 GLY A N 1
ATOM 1177 C CA . GLY A 1 158 ? -13.931 -7.975 -0.717 1.00 92.94 158 GLY A CA 1
ATOM 1178 C C . GLY A 1 158 ? -15.223 -7.163 -0.835 1.00 92.94 158 GLY A C 1
ATOM 1179 O O . GLY A 1 158 ? -15.497 -6.612 -1.895 1.00 92.94 158 GLY A O 1
ATOM 1180 N N . ARG A 1 159 ? -16.054 -7.103 0.214 1.00 92.56 159 ARG A N 1
ATOM 1181 C CA . ARG A 1 159 ? -17.327 -6.365 0.190 1.00 92.56 159 ARG A CA 1
ATOM 1182 C C . ARG A 1 159 ? -17.151 -4.955 0.731 1.00 92.56 159 ARG A C 1
ATOM 1184 O O . ARG A 1 159 ? -16.336 -4.707 1.614 1.00 92.56 159 ARG A O 1
ATOM 1191 N N . ARG A 1 160 ? -17.956 -4.024 0.231 1.00 93.75 160 ARG A N 1
ATOM 1192 C CA . ARG A 1 160 ? -17.990 -2.660 0.758 1.00 93.75 160 ARG A CA 1
ATOM 1193 C C . ARG A 1 160 ? -18.641 -2.647 2.142 1.00 93.75 160 ARG A C 1
ATOM 1195 O O . ARG A 1 160 ? -19.739 -3.168 2.297 1.00 93.75 160 ARG A O 1
ATOM 1202 N N . LEU A 1 161 ? -17.977 -2.014 3.103 1.00 86.25 161 LEU A N 1
ATOM 1203 C CA . LEU A 1 161 ? -18.489 -1.771 4.455 1.00 86.25 161 LEU A CA 1
ATOM 1204 C C . LEU A 1 161 ? -19.235 -0.441 4.537 1.00 86.25 161 LEU A C 1
ATOM 1206 O O . LEU A 1 161 ? -20.261 -0.333 5.197 1.00 86.25 161 LEU A O 1
ATOM 1210 N N . GLY A 1 162 ? -18.736 0.578 3.836 1.00 84.12 162 GLY A N 1
ATOM 1211 C CA . GLY A 1 162 ? -19.299 1.917 3.931 1.00 84.12 162 GLY A CA 1
ATOM 1212 C C . GLY A 1 162 ? -18.604 2.934 3.040 1.00 84.12 162 GLY A C 1
ATOM 1213 O O . GLY A 1 162 ? -17.855 2.598 2.118 1.00 84.12 162 GLY A O 1
ATOM 1214 N N . GLN A 1 163 ? -18.922 4.201 3.270 1.00 84.38 163 GLN A N 1
ATOM 1215 C CA . GLN A 1 163 ? -18.275 5.347 2.640 1.00 84.38 163 GLN A CA 1
ATOM 1216 C C . GLN A 1 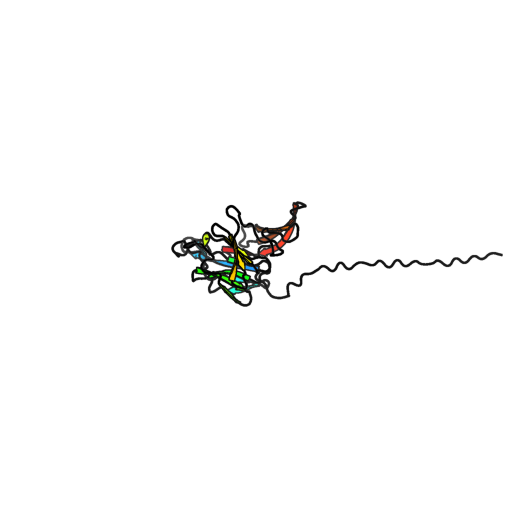163 ? -18.421 6.558 3.544 1.00 84.38 163 GLN A C 1
ATOM 1218 O O . GLN A 1 163 ? -19.507 6.802 4.068 1.00 84.38 163 GLN A O 1
ATOM 1223 N N . LEU A 1 164 ? -17.356 7.346 3.640 1.00 75.44 164 LEU A N 1
ATOM 1224 C CA . LEU A 1 164 ? -17.361 8.560 4.440 1.00 75.44 164 LEU A CA 1
ATOM 1225 C C . LEU A 1 164 ? -18.391 9.564 3.899 1.00 75.44 164 LEU A C 1
ATOM 1227 O O . LEU A 1 164 ? -18.565 9.676 2.671 1.00 75.44 164 LEU A O 1
ATOM 1231 N N . PRO A 1 165 ? -19.063 10.334 4.775 1.00 69.56 165 PRO A N 1
ATOM 1232 C CA . PRO A 1 165 ? -19.943 11.422 4.370 1.00 69.56 165 PRO A CA 1
ATOM 1233 C C . PRO A 1 165 ? -19.256 12.421 3.431 1.00 69.56 165 PRO A C 1
ATOM 1235 O O . PRO A 1 165 ? -18.032 12.538 3.373 1.00 69.56 165 PRO A O 1
ATOM 1238 N N . LYS A 1 166 ? -20.056 13.161 2.660 1.00 72.62 166 LYS A N 1
ATOM 1239 C CA . LYS A 1 166 ? -19.526 14.227 1.801 1.00 72.62 166 LYS A CA 1
ATOM 1240 C C . LYS A 1 166 ? -18.838 15.295 2.669 1.00 72.62 166 LYS A C 1
ATOM 1242 O O . LYS A 1 166 ? -19.335 15.620 3.741 1.00 72.62 166 LYS A O 1
ATOM 1247 N N . GLY A 1 167 ? -17.713 15.834 2.196 1.00 62.31 167 GLY A N 1
ATOM 1248 C CA . GLY A 1 167 ? -16.960 16.880 2.902 1.00 62.31 167 GLY A CA 1
ATOM 1249 C C . GLY A 1 167 ? -16.101 16.381 4.069 1.00 62.31 167 GLY A C 1
ATOM 1250 O O . GLY A 1 167 ? -15.545 17.196 4.797 1.00 62.31 167 GLY A O 1
ATOM 1251 N N . ARG A 1 168 ? -15.985 15.060 4.258 1.00 60.88 168 ARG A N 1
ATOM 1252 C CA . ARG A 1 168 ? -15.068 14.449 5.226 1.00 60.88 168 ARG A CA 1
ATOM 1253 C C . ARG A 1 168 ? -13.868 13.840 4.508 1.00 60.88 168 ARG A C 1
ATOM 1255 O O . ARG A 1 168 ? -14.013 13.287 3.417 1.00 60.88 168 ARG A O 1
ATOM 1262 N N . TYR A 1 169 ? -12.709 13.945 5.147 1.00 67.81 169 TYR A N 1
ATOM 1263 C CA . TYR A 1 169 ? -11.443 13.404 4.667 1.00 67.81 169 TYR A CA 1
ATOM 1264 C C . TYR A 1 169 ? -11.020 12.252 5.569 1.00 67.81 169 TYR A C 1
ATOM 1266 O O . TYR A 1 169 ? -11.118 12.355 6.790 1.00 67.81 169 TYR A O 1
ATOM 1274 N N . PHE A 1 170 ? -10.562 11.165 4.958 1.00 74.00 170 PHE A N 1
ATOM 1275 C CA . PHE A 1 170 ? -9.990 10.045 5.687 1.00 74.00 170 PHE A CA 1
ATOM 1276 C C . PHE A 1 170 ? -8.552 10.378 6.078 1.00 74.00 170 PHE A C 1
ATOM 1278 O O . PHE A 1 170 ? -7.751 10.723 5.209 1.00 74.00 170 PHE A O 1
ATOM 1285 N N . LEU A 1 171 ? -8.252 10.298 7.373 1.00 68.44 171 LEU A N 1
ATOM 1286 C CA . LEU A 1 171 ? -6.922 10.591 7.916 1.00 68.44 171 LEU A CA 1
ATOM 1287 C C . LEU A 1 171 ? -6.116 9.320 8.207 1.00 68.44 171 LEU A C 1
ATOM 128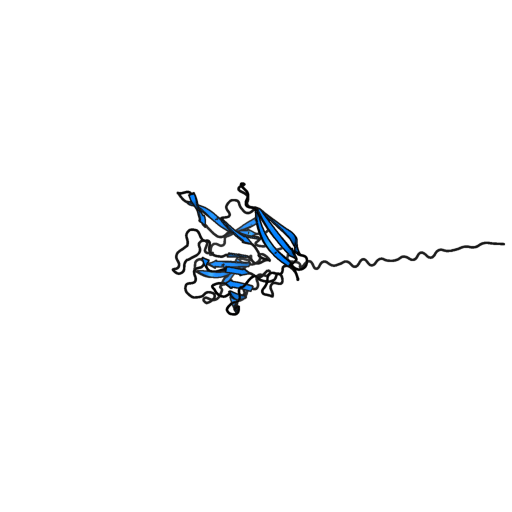9 O O . LEU A 1 171 ? -4.894 9.348 8.131 1.00 68.44 171 LEU A O 1
ATOM 1293 N N . GLY A 1 172 ? -6.795 8.217 8.519 1.00 70.69 172 GLY A N 1
ATOM 1294 C CA . GLY A 1 172 ? -6.171 6.941 8.844 1.00 70.69 172 GLY A CA 1
ATOM 1295 C C . GLY A 1 172 ? -7.089 6.045 9.664 1.00 70.69 172 GLY A C 1
ATOM 1296 O O . GLY A 1 172 ? -8.163 6.470 10.095 1.00 70.69 172 GLY A O 1
ATOM 1297 N N . PHE A 1 173 ? -6.664 4.801 9.857 1.00 72.00 173 PHE A N 1
ATOM 1298 C CA . PHE A 1 173 ? -7.273 3.880 10.817 1.00 72.00 173 PHE A CA 1
ATOM 1299 C C . PHE A 1 173 ? -6.604 4.029 12.166 1.00 72.00 173 PHE A C 1
ATOM 1301 O O . PHE A 1 173 ? -5.394 4.212 12.187 1.00 72.00 173 PHE A O 1
ATOM 1308 N N . SER A 1 174 ? -7.361 3.867 13.248 1.00 63.78 174 SER A N 1
ATOM 1309 C CA . SER A 1 174 ? -6.787 3.701 14.582 1.00 63.78 174 SER A CA 1
ATOM 1310 C C . SER A 1 174 ? -5.953 2.435 14.644 1.00 63.78 174 SER A C 1
ATOM 1312 O O . SER A 1 174 ? -6.211 1.480 13.915 1.00 63.78 174 SER A O 1
ATOM 1314 N N . GLY A 1 175 ? -4.962 2.411 15.528 1.00 57.31 175 GLY A N 1
ATOM 1315 C CA . GLY A 1 175 ? -4.107 1.247 15.756 1.00 57.31 175 GLY A CA 1
ATOM 1316 C C . GLY A 1 175 ? -4.854 0.070 16.385 1.00 57.31 175 GLY A C 1
ATOM 1317 O O . GLY A 1 175 ? -4.374 -1.051 16.322 1.00 57.31 175 GLY A O 1
ATOM 1318 N N . ASP A 1 176 ? -6.065 0.279 16.921 1.00 56.97 176 ASP A N 1
ATOM 1319 C CA . ASP A 1 176 ? -6.994 -0.817 17.248 1.00 56.97 176 ASP A CA 1
ATOM 1320 C C . ASP A 1 176 ? -7.742 -1.371 16.012 1.00 56.97 176 ASP A C 1
ATOM 1322 O O . ASP A 1 176 ? -8.569 -2.272 16.131 1.00 56.97 176 ASP A O 1
ATOM 1326 N N . GLY A 1 177 ? -7.485 -0.816 14.822 1.00 55.53 177 GLY A N 1
ATOM 1327 C CA . GLY A 1 177 ? -8.054 -1.216 13.535 1.00 55.53 177 GLY A CA 1
ATOM 1328 C C . GLY A 1 177 ? -9.556 -0.956 13.369 1.00 55.53 177 GLY A C 1
ATOM 1329 O O . GLY A 1 177 ? -10.087 -1.172 12.278 1.00 55.53 177 GLY A O 1
ATOM 1330 N N . ALA A 1 178 ? -10.250 -0.487 14.412 1.00 52.31 178 ALA A N 1
ATOM 1331 C CA . ALA A 1 178 ? -11.710 -0.494 14.490 1.00 52.31 178 ALA A CA 1
ATOM 1332 C C . ALA A 1 178 ? -12.372 0.876 14.247 1.00 52.31 178 ALA A C 1
ATOM 1334 O O . ALA A 1 178 ? -13.592 0.934 14.066 1.00 52.31 178 ALA A O 1
ATOM 1335 N N . LYS A 1 179 ? -11.616 1.985 14.244 1.00 53.66 179 LYS A N 1
ATOM 1336 C CA . LYS A 1 179 ? -12.144 3.359 14.120 1.00 53.66 179 LYS A CA 1
ATOM 1337 C C . LYS A 1 179 ? -11.352 4.207 13.107 1.00 53.66 179 LYS A C 1
ATOM 1339 O O . LYS A 1 179 ? -10.233 3.885 12.717 1.00 53.66 179 LYS A O 1
ATOM 1344 N N . GLU A 1 180 ? -11.967 5.297 12.637 1.00 58.41 180 GLU A N 1
ATOM 1345 C CA . GLU A 1 180 ? -11.353 6.281 11.727 1.00 58.41 180 GLU A CA 1
ATOM 1346 C C . GLU A 1 180 ? -10.630 7.374 12.537 1.00 58.41 180 GLU A C 1
ATOM 1348 O O . GLU A 1 180 ? -11.282 8.289 13.035 1.00 58.41 180 GLU A O 1
ATOM 1353 N N . LEU A 1 181 ? -9.310 7.237 12.708 1.00 46.66 181 LEU A N 1
ATOM 1354 C CA . LEU A 1 181 ? -8.270 8.218 13.101 1.00 46.66 181 LEU A CA 1
ATOM 1355 C C . LEU A 1 181 ? -7.060 7.404 13.579 1.00 46.66 181 LEU A C 1
ATOM 1357 O O . LEU A 1 181 ? -7.280 6.472 14.323 1.00 46.66 181 LEU A O 1
ATOM 1361 N N . ASP A 1 182 ? -5.821 7.715 13.197 1.00 50.91 182 ASP A N 1
ATOM 1362 C CA . ASP A 1 182 ? -4.632 6.933 13.596 1.00 50.91 182 ASP A CA 1
ATOM 1363 C C . ASP A 1 182 ? -4.298 7.071 15.089 1.00 50.91 182 ASP A C 1
ATOM 1365 O O . ASP A 1 182 ? -4.003 8.164 15.562 1.00 50.91 182 ASP A O 1
ATOM 1369 N N . TRP A 1 183 ? -4.396 5.958 15.822 1.00 46.62 183 TRP A N 1
ATOM 1370 C CA . TRP A 1 183 ? -4.222 5.850 17.273 1.00 46.62 183 TRP A CA 1
ATOM 1371 C C . TRP A 1 183 ? -3.450 4.557 17.602 1.00 46.62 183 TRP A C 1
ATOM 1373 O O . TRP A 1 183 ? -4.076 3.529 17.824 1.00 46.62 183 TRP A O 1
ATOM 1383 N N . THR A 1 184 ? -2.118 4.548 17.680 1.00 51.16 184 THR A N 1
ATOM 1384 C CA . THR A 1 184 ? -1.297 3.379 18.094 1.00 51.16 184 THR A CA 1
ATOM 1385 C C . THR A 1 184 ? -1.350 3.068 19.597 1.00 51.16 184 THR A C 1
ATOM 1387 O O . THR A 1 184 ? -0.462 2.438 20.162 1.00 51.16 184 THR A O 1
ATOM 1390 N N . GLY A 1 185 ? -2.388 3.563 20.251 1.00 47.97 185 GLY A N 1
ATOM 1391 C CA . GLY A 1 185 ? -2.692 3.527 21.671 1.00 47.97 185 GLY A CA 1
ATOM 1392 C C . GLY A 1 185 ? -3.821 4.526 21.912 1.00 47.97 185 GLY A C 1
ATOM 1393 O O . GLY A 1 185 ? -4.076 5.368 21.053 1.00 47.97 185 GLY A O 1
ATOM 1394 N N . GLU A 1 186 ? -4.478 4.493 23.072 1.00 50.44 186 GLU A N 1
ATOM 1395 C CA . GLU A 1 186 ? -5.638 5.363 23.347 1.00 50.44 186 GLU A CA 1
ATOM 1396 C C . GLU A 1 186 ? -5.329 6.859 23.156 1.00 50.44 186 GLU A C 1
ATOM 1398 O O . GLU A 1 186 ? -6.271 7.626 23.034 1.00 50.44 186 GLU A O 1
ATOM 1403 N N . TYR A 1 187 ? -4.039 7.267 23.112 1.00 53.62 187 TYR A N 1
ATOM 1404 C CA . TYR A 1 187 ? -3.566 8.643 22.877 1.00 53.62 187 TYR A CA 1
ATOM 1405 C C . TYR A 1 187 ? -2.296 8.804 22.055 1.00 53.62 187 TYR A C 1
ATOM 1407 O O . TYR A 1 187 ? -1.513 9.705 22.339 1.00 53.62 187 TYR A O 1
ATOM 1415 N N . GLN A 1 188 ? -2.059 7.964 21.048 1.00 53.78 188 GLN A N 1
ATOM 1416 C CA . GLN A 1 188 ? -0.772 7.970 20.343 1.00 53.78 188 GLN A CA 1
ATOM 1417 C C . GLN A 1 188 ? -0.921 7.940 18.825 1.00 53.78 188 GLN A C 1
ATOM 1419 O O . GLN A 1 188 ? -1.658 7.116 18.332 1.00 53.78 188 GLN A O 1
ATOM 1424 N N . VAL A 1 189 ? -0.196 8.766 18.073 1.00 60.34 189 VAL A N 1
ATOM 1425 C CA . VAL A 1 189 ? -0.181 8.765 16.594 1.00 60.34 189 VAL A CA 1
ATOM 1426 C C . VAL A 1 189 ? 1.192 8.304 16.106 1.00 60.34 189 VAL A C 1
ATOM 1428 O O . VAL A 1 189 ? 2.202 8.739 16.659 1.00 60.34 189 VAL A O 1
ATOM 1431 N N . THR A 1 190 ? 1.270 7.471 15.064 1.00 57.72 190 THR A N 1
ATOM 1432 C CA . THR A 1 190 ? 2.558 7.085 14.460 1.00 57.72 190 THR A CA 1
ATOM 1433 C C . THR A 1 190 ? 2.904 7.952 13.243 1.00 57.72 190 THR A C 1
ATOM 1435 O O . THR A 1 190 ? 2.074 8.230 12.386 1.00 57.72 190 THR A O 1
ATOM 1438 N N . LEU A 1 191 ? 4.162 8.392 13.148 1.00 54.50 191 LEU A N 1
ATOM 1439 C CA . LEU A 1 191 ? 4.680 9.240 12.069 1.00 54.50 191 LEU A CA 1
ATOM 1440 C C . LEU A 1 191 ? 5.901 8.575 11.422 1.00 54.50 191 LEU A C 1
ATOM 1442 O O . LEU A 1 191 ? 6.854 8.215 12.109 1.00 54.50 191 LEU A O 1
ATOM 1446 N N . HIS A 1 192 ? 5.932 8.468 10.094 1.00 57.00 192 HIS A N 1
ATOM 1447 C CA . HIS A 1 192 ? 7.120 8.006 9.367 1.00 57.00 192 HIS A CA 1
ATOM 1448 C C . HIS A 1 192 ? 7.949 9.202 8.888 1.00 57.00 192 HIS A C 1
ATOM 1450 O O . HIS A 1 192 ? 7.490 9.996 8.069 1.00 57.00 192 HIS A O 1
ATOM 1456 N N . ALA A 1 193 ? 9.189 9.311 9.362 1.00 51.75 193 ALA A N 1
ATOM 1457 C CA . ALA A 1 193 ? 10.123 10.376 9.011 1.00 51.75 193 ALA A CA 1
ATOM 1458 C C . ALA A 1 193 ? 11.328 9.822 8.236 1.00 51.75 193 ALA A C 1
ATOM 1460 O O . ALA A 1 193 ? 11.998 8.887 8.677 1.00 51.75 193 ALA A O 1
ATOM 1461 N N . SER A 1 194 ? 11.636 10.418 7.083 1.00 57.97 194 SER A N 1
ATOM 1462 C CA . SER A 1 194 ? 12.817 10.072 6.286 1.00 57.97 194 SER A CA 1
ATOM 1463 C C . SER A 1 194 ? 13.960 11.052 6.544 1.00 57.97 194 SER A C 1
ATOM 1465 O O . SER A 1 194 ? 13.770 12.262 6.411 1.00 57.97 194 SER A O 1
ATOM 1467 N N . LYS A 1 195 ? 15.173 10.554 6.811 1.00 57.78 195 LYS A N 1
ATOM 1468 C CA . LYS A 1 195 ? 16.389 11.380 6.765 1.00 57.78 195 LYS A CA 1
ATOM 1469 C C . LYS A 1 195 ? 17.013 11.270 5.378 1.00 57.78 195 LYS A C 1
ATOM 1471 O O . LYS A 1 195 ? 17.671 10.278 5.063 1.00 57.78 195 LYS A O 1
ATOM 1476 N N . MET A 1 196 ? 16.840 12.306 4.561 1.00 51.19 196 MET A N 1
ATOM 1477 C CA . MET A 1 196 ? 17.612 12.447 3.327 1.00 51.19 196 MET A CA 1
ATOM 1478 C C . MET A 1 196 ? 19.053 12.817 3.698 1.00 51.19 196 MET A C 1
ATOM 1480 O O . MET A 1 196 ? 19.292 13.825 4.361 1.00 51.19 196 MET A O 1
ATOM 1484 N N . SER A 1 197 ? 20.021 11.985 3.316 1.00 54.41 197 SER A N 1
ATOM 1485 C CA . SER A 1 197 ? 21.449 12.260 3.509 1.00 54.41 197 SER A CA 1
ATOM 1486 C C . SER A 1 197 ? 22.157 12.318 2.155 1.00 54.41 197 SER A C 1
ATOM 1488 O O . SER A 1 197 ? 21.659 11.772 1.176 1.00 54.41 197 SER A O 1
ATOM 1490 N N . LYS A 1 198 ? 23.339 12.948 2.091 1.00 49.25 198 LYS A N 1
ATOM 1491 C CA . LYS A 1 198 ? 24.191 12.931 0.884 1.00 49.25 198 LYS A CA 1
ATOM 1492 C C . LYS A 1 198 ? 24.765 11.533 0.568 1.00 49.25 198 LYS A C 1
ATOM 1494 O O . LYS A 1 198 ? 25.379 11.352 -0.476 1.00 49.25 198 LYS A O 1
ATOM 1499 N N . SER A 1 199 ? 24.593 10.559 1.466 1.00 57.53 199 SER A N 1
ATOM 1500 C CA . SER A 1 199 ? 24.947 9.149 1.270 1.00 57.53 199 SER A CA 1
ATOM 1501 C C . SER A 1 199 ? 23.811 8.398 0.561 1.00 57.53 199 SER A C 1
ATOM 1503 O O . SER A 1 199 ? 22.638 8.703 0.759 1.00 57.53 199 SER A O 1
ATOM 1505 N N . ALA A 1 200 ? 24.152 7.355 -0.207 1.00 57.31 200 ALA A N 1
ATOM 1506 C CA . ALA A 1 200 ? 23.200 6.482 -0.910 1.00 57.31 200 ALA A CA 1
ATOM 1507 C C . ALA A 1 200 ? 22.269 5.658 0.012 1.00 57.31 200 ALA A C 1
ATOM 1509 O O . ALA A 1 200 ? 21.533 4.798 -0.470 1.00 57.31 200 ALA A O 1
ATOM 1510 N N . ARG A 1 201 ? 22.320 5.863 1.334 1.00 58.41 201 ARG A N 1
ATOM 1511 C CA . ARG A 1 201 ? 21.431 5.218 2.304 1.00 58.41 201 ARG A CA 1
ATOM 1512 C C . ARG A 1 201 ? 20.383 6.216 2.783 1.00 58.41 201 ARG A C 1
ATOM 1514 O O . ARG A 1 201 ? 20.714 7.202 3.443 1.00 58.41 201 ARG A O 1
ATOM 1521 N N . ILE A 1 202 ? 19.123 5.937 2.458 1.00 65.50 202 ILE A N 1
ATOM 1522 C CA . ILE A 1 202 ? 17.969 6.646 3.014 1.00 65.50 202 ILE A CA 1
ATOM 1523 C C . ILE A 1 202 ? 17.548 5.894 4.277 1.00 65.50 202 ILE A C 1
ATOM 1525 O O . ILE A 1 202 ? 17.186 4.718 4.212 1.00 65.50 202 ILE A O 1
ATOM 1529 N N . GLY A 1 203 ? 17.635 6.565 5.426 1.00 72.12 203 GLY A N 1
ATOM 1530 C CA . GLY A 1 203 ? 17.168 6.029 6.702 1.00 72.12 203 GLY A CA 1
ATOM 1531 C C . GLY A 1 203 ? 15.725 6.445 6.968 1.00 72.12 203 GLY A C 1
ATOM 1532 O O . GLY A 1 203 ? 15.396 7.628 6.845 1.00 72.12 203 GLY A O 1
ATOM 1533 N N . MET A 1 204 ? 14.889 5.489 7.363 1.00 72.75 204 MET A N 1
ATOM 1534 C CA . MET A 1 204 ? 13.539 5.734 7.867 1.00 72.75 204 MET A CA 1
ATOM 1535 C C . MET A 1 204 ? 13.519 5.612 9.388 1.00 72.75 204 MET A C 1
ATOM 1537 O O . MET A 1 204 ? 14.117 4.699 9.954 1.00 72.75 204 MET A O 1
ATOM 1541 N N . THR A 1 205 ? 12.835 6.546 10.046 1.00 68.19 205 THR A N 1
ATOM 1542 C CA . THR A 1 205 ? 12.519 6.508 11.478 1.00 68.19 205 THR A CA 1
ATOM 1543 C C . THR A 1 205 ? 11.007 6.524 11.638 1.00 68.19 205 THR A C 1
ATOM 1545 O O . THR A 1 205 ? 10.332 7.364 11.047 1.00 68.19 205 THR A O 1
ATOM 1548 N N . VAL A 1 206 ? 10.483 5.605 12.435 1.00 68.38 206 VAL A N 1
ATOM 1549 C CA . VAL A 1 206 ? 9.078 5.576 12.833 1.00 68.38 206 VAL A CA 1
ATOM 1550 C C . VAL A 1 206 ? 8.993 6.208 14.213 1.00 68.38 206 VAL A C 1
ATOM 1552 O O . VAL A 1 206 ? 9.670 5.765 15.139 1.00 68.38 206 VAL A O 1
ATOM 1555 N N . LEU A 1 207 ? 8.219 7.277 14.334 1.00 60.34 207 LEU A N 1
ATOM 1556 C CA . LEU A 1 207 ? 7.986 8.009 15.570 1.00 60.34 207 LEU A CA 1
ATOM 1557 C C . LEU A 1 207 ? 6.596 7.684 16.099 1.00 60.34 207 LEU A C 1
ATOM 1559 O O . LEU A 1 207 ? 5.681 7.441 15.321 1.00 60.34 207 LEU A O 1
ATOM 1563 N N . GLN A 1 208 ? 6.443 7.743 17.408 1.00 64.88 208 GLN A N 1
ATOM 1564 C CA . GLN A 1 208 ? 5.180 7.606 18.110 1.00 64.88 208 GLN A CA 1
ATOM 1565 C C . GLN A 1 208 ? 4.979 8.873 18.940 1.00 64.88 208 GLN A C 1
ATOM 1567 O O . GLN A 1 208 ? 5.844 9.253 19.723 1.00 64.88 208 GLN A O 1
ATOM 1572 N N . GLN A 1 209 ? 3.868 9.562 18.717 1.00 64.12 209 GLN A N 1
ATOM 1573 C CA . GLN A 1 209 ? 3.536 10.844 19.320 1.00 64.12 209 GLN A CA 1
ATOM 1574 C C . GLN A 1 209 ? 2.363 10.662 20.273 1.00 64.12 209 GLN A C 1
ATOM 1576 O O . GLN A 1 209 ? 1.253 10.408 19.823 1.00 64.12 209 GLN A O 1
ATOM 1581 N N . ASP A 1 210 ? 2.576 10.848 21.569 1.00 68.12 210 ASP A N 1
ATOM 1582 C CA . ASP A 1 210 ? 1.485 10.949 22.529 1.00 68.12 210 ASP A CA 1
ATOM 1583 C C . ASP A 1 210 ? 0.803 12.320 22.383 1.00 68.12 210 ASP A C 1
ATOM 1585 O O . ASP A 1 210 ? 1.439 13.371 22.511 1.00 68.12 210 ASP A O 1
ATOM 1589 N N . VAL A 1 211 ? -0.491 12.322 22.062 1.00 69.19 211 VAL A N 1
ATOM 1590 C CA . VAL A 1 211 ? -1.254 13.547 21.777 1.00 69.19 211 VAL A CA 1
ATOM 1591 C C . VAL A 1 211 ? -1.753 14.251 23.038 1.00 69.19 211 VAL A C 1
ATOM 1593 O O . VAL A 1 211 ? -2.184 15.398 22.949 1.00 69.19 211 VAL A O 1
ATOM 1596 N N . ARG A 1 212 ? -1.687 13.608 24.214 1.00 63.22 212 ARG A N 1
ATOM 1597 C CA . ARG A 1 212 ? -2.040 14.245 25.496 1.00 63.22 212 ARG A CA 1
ATOM 1598 C C . ARG A 1 212 ? -0.873 15.027 26.069 1.00 63.22 212 ARG A C 1
ATOM 1600 O O . ARG A 1 212 ? -1.028 16.169 26.483 1.00 63.22 212 ARG A O 1
ATOM 1607 N N . SER A 1 213 ? 0.283 14.383 26.120 1.00 78.00 213 SER A N 1
ATOM 1608 C CA . SER A 1 213 ? 1.499 14.921 26.726 1.00 78.00 213 SER A CA 1
ATOM 1609 C C . SER A 1 213 ? 2.374 15.684 25.736 1.00 78.00 213 SER A C 1
ATOM 1611 O O . SER A 1 213 ? 3.256 16.429 26.152 1.00 78.00 213 SER A O 1
ATOM 1613 N N . GLY A 1 214 ? 2.174 15.483 24.431 1.00 71.62 214 GLY A N 1
ATOM 1614 C CA . GLY A 1 214 ? 3.083 16.002 23.416 1.00 71.62 214 GLY A CA 1
ATOM 1615 C C . GLY A 1 214 ? 4.407 15.232 23.336 1.00 71.62 214 GLY A C 1
ATOM 1616 O O . GLY A 1 214 ? 5.281 15.626 22.565 1.00 71.62 214 GLY A O 1
ATOM 1617 N N . ALA A 1 215 ? 4.572 14.121 24.061 1.00 68.94 215 ALA A N 1
ATOM 1618 C CA . ALA A 1 215 ? 5.797 13.331 24.027 1.00 68.94 215 ALA A CA 1
ATOM 1619 C C . ALA A 1 215 ? 5.970 12.586 22.692 1.00 68.94 215 ALA A C 1
ATOM 1621 O O . ALA A 1 215 ? 5.062 11.892 22.241 1.00 68.94 215 ALA A O 1
ATOM 1622 N N . THR A 1 216 ? 7.159 12.670 22.093 1.00 67.69 216 THR A N 1
ATOM 1623 C CA . THR A 1 216 ? 7.538 11.885 20.908 1.00 67.69 216 THR A CA 1
ATOM 1624 C C . THR A 1 216 ? 8.583 10.837 21.281 1.00 67.69 216 THR A C 1
ATOM 1626 O O . THR A 1 216 ? 9.625 11.170 21.847 1.00 67.69 216 THR A O 1
ATOM 1629 N N . THR A 1 217 ? 8.361 9.580 20.912 1.00 78.19 217 THR A N 1
ATOM 1630 C CA . THR A 1 217 ? 9.335 8.490 21.035 1.00 78.19 217 THR A CA 1
ATOM 1631 C C . THR A 1 217 ? 9.654 7.894 19.667 1.00 78.19 217 THR A C 1
ATOM 1633 O O . THR A 1 217 ? 8.917 8.068 18.699 1.00 78.19 217 THR A O 1
ATOM 1636 N N . ILE A 1 218 ? 10.793 7.211 19.553 1.00 77.56 218 ILE A N 1
ATOM 1637 C CA . ILE A 1 218 ? 11.136 6.448 18.349 1.00 77.56 218 ILE A CA 1
ATOM 1638 C C . ILE A 1 218 ? 10.618 5.024 18.539 1.00 77.56 218 ILE A C 1
ATOM 1640 O O . ILE A 1 218 ? 11.064 4.339 19.455 1.00 77.56 218 ILE A O 1
ATOM 1644 N N . ARG A 1 219 ? 9.721 4.584 17.653 1.00 67.56 219 ARG A N 1
ATOM 1645 C CA . ARG A 1 219 ? 9.196 3.214 17.608 1.00 67.56 219 ARG A CA 1
ATOM 1646 C C . ARG A 1 219 ? 10.137 2.271 16.857 1.00 67.56 219 ARG A C 1
ATOM 1648 O O . ARG A 1 219 ? 10.393 1.175 17.338 1.00 67.56 219 ARG A O 1
ATOM 1655 N N . ASP A 1 220 ? 10.657 2.685 15.697 1.00 68.62 220 ASP A N 1
ATOM 1656 C CA . ASP A 1 220 ? 11.512 1.831 14.851 1.00 68.62 220 ASP A CA 1
ATOM 1657 C C . ASP A 1 220 ? 12.489 2.640 13.969 1.00 68.62 220 ASP A C 1
ATOM 1659 O O . ASP A 1 220 ? 12.300 3.840 13.732 1.00 68.62 220 ASP A O 1
ATOM 1663 N N . LYS A 1 221 ? 13.543 1.979 13.469 1.00 77.12 221 LYS A N 1
ATOM 1664 C CA . LYS A 1 221 ? 14.516 2.493 12.495 1.00 77.12 221 LYS A CA 1
ATOM 1665 C C . LYS A 1 221 ? 14.959 1.407 11.513 1.00 77.12 221 LYS A C 1
ATOM 1667 O O . LYS A 1 221 ? 15.355 0.318 11.915 1.00 77.12 221 LYS A O 1
ATOM 1672 N N . TYR A 1 222 ? 15.024 1.743 10.226 1.00 76.50 222 TYR A N 1
ATOM 1673 C CA . TYR A 1 222 ? 15.584 0.856 9.198 1.00 76.50 222 TYR A CA 1
ATOM 1674 C C . TYR A 1 222 ? 16.190 1.626 8.024 1.00 76.50 222 TYR A C 1
ATOM 1676 O O . TYR A 1 222 ? 15.858 2.783 7.753 1.00 76.50 222 TYR A O 1
ATOM 1684 N N . GLU A 1 223 ? 17.099 0.959 7.313 1.00 81.44 223 GLU A N 1
ATOM 1685 C CA . GLU A 1 223 ? 17.673 1.442 6.059 1.00 81.44 223 GLU A CA 1
ATOM 1686 C C . GLU A 1 223 ? 16.831 0.946 4.872 1.00 81.44 223 GLU A C 1
ATOM 1688 O O . GLU A 1 223 ? 16.507 -0.241 4.776 1.00 81.44 223 GLU A O 1
ATOM 1693 N N . LEU A 1 224 ? 16.481 1.850 3.952 1.00 76.69 224 LEU A N 1
ATOM 1694 C CA . LEU A 1 224 ? 15.854 1.474 2.683 1.00 76.69 224 LEU A CA 1
ATOM 1695 C C . LEU A 1 224 ? 16.887 0.859 1.730 1.00 76.69 224 LEU A C 1
ATOM 1697 O O . LEU A 1 224 ? 18.074 1.198 1.770 1.00 76.69 224 LEU A O 1
ATOM 1701 N N . LEU A 1 225 ? 16.432 -0.008 0.817 1.00 77.38 225 LEU A N 1
ATOM 1702 C CA . LEU A 1 225 ? 17.288 -0.530 -0.252 1.00 77.38 225 LEU A CA 1
ATOM 1703 C C . LEU A 1 225 ? 17.838 0.624 -1.099 1.00 77.38 225 LEU A C 1
ATOM 1705 O O . LEU A 1 225 ? 17.115 1.574 -1.410 1.00 77.38 225 LEU A O 1
ATOM 1709 N N . LYS A 1 226 ? 19.100 0.500 -1.526 1.00 79.75 226 LYS A N 1
ATOM 1710 C CA . LYS A 1 226 ? 19.823 1.538 -2.284 1.00 79.75 226 LYS A CA 1
ATOM 1711 C C . LYS A 1 226 ? 19.143 1.941 -3.604 1.00 79.75 226 LYS A C 1
ATOM 1713 O O . LYS A 1 226 ? 19.441 3.008 -4.123 1.00 79.75 226 LYS A O 1
ATOM 1718 N N . ASP A 1 227 ? 18.264 1.102 -4.157 1.00 77.56 227 ASP A N 1
ATOM 1719 C CA . ASP A 1 227 ? 17.546 1.324 -5.422 1.00 77.56 227 ASP A CA 1
ATOM 1720 C C . ASP A 1 227 ? 16.045 1.655 -5.244 1.00 77.56 227 ASP A C 1
ATOM 1722 O O . ASP A 1 227 ? 15.270 1.535 -6.200 1.00 77.56 227 ASP A O 1
ATOM 1726 N N . THR A 1 228 ? 15.626 2.064 -4.037 1.00 72.69 228 THR A N 1
ATOM 1727 C CA . THR A 1 228 ? 14.223 2.385 -3.707 1.00 72.69 228 THR A CA 1
ATOM 1728 C C . THR A 1 228 ? 13.785 3.711 -4.336 1.00 72.69 228 THR A C 1
ATOM 1730 O O . THR A 1 228 ? 14.325 4.762 -4.003 1.00 72.69 228 THR A O 1
ATOM 1733 N N . PHE A 1 229 ? 12.773 3.673 -5.213 1.00 64.69 229 PHE A N 1
ATOM 1734 C CA . PHE A 1 229 ? 12.178 4.877 -5.817 1.00 64.69 229 PHE A CA 1
ATOM 1735 C C . PHE A 1 229 ? 11.006 5.444 -4.998 1.00 64.69 229 PHE A C 1
ATOM 1737 O O . PHE A 1 229 ? 10.899 6.650 -4.812 1.00 64.69 229 PHE A O 1
ATOM 1744 N N . VAL A 1 230 ? 10.130 4.567 -4.501 1.00 67.06 230 VAL A N 1
ATOM 1745 C CA . VAL A 1 230 ? 8.982 4.900 -3.645 1.00 67.06 230 VAL A CA 1
ATOM 1746 C C . VAL A 1 230 ? 8.901 3.875 -2.528 1.00 67.06 230 VAL A C 1
ATOM 1748 O O . VAL A 1 230 ? 9.249 2.705 -2.716 1.00 67.06 230 VAL A O 1
ATOM 1751 N N . TYR A 1 231 ? 8.433 4.344 -1.382 1.00 57.50 231 TYR A N 1
ATOM 1752 C CA . TYR A 1 231 ? 8.302 3.590 -0.157 1.00 57.50 231 TYR A CA 1
ATOM 1753 C C . TYR A 1 231 ? 6.881 3.748 0.395 1.00 57.50 231 TYR A C 1
ATOM 1755 O O . TYR A 1 231 ? 6.350 4.857 0.447 1.00 57.50 231 TYR A O 1
ATOM 1763 N N . ALA A 1 232 ? 6.296 2.631 0.816 1.00 61.19 232 ALA A N 1
ATOM 1764 C CA . ALA A 1 232 ? 5.083 2.582 1.619 1.00 61.19 232 ALA A CA 1
ATOM 1765 C C . ALA A 1 232 ? 5.304 1.556 2.735 1.00 61.19 232 ALA A C 1
ATOM 1767 O O . ALA A 1 232 ? 5.653 0.403 2.454 1.00 61.19 232 ALA A O 1
ATOM 1768 N N . SER A 1 233 ? 5.131 1.978 3.985 1.00 60.19 233 SER A N 1
ATOM 1769 C CA . SER A 1 233 ? 5.134 1.088 5.147 1.00 60.19 233 SER A CA 1
ATOM 1770 C C . SER A 1 233 ? 3.742 0.705 5.585 1.00 60.19 233 SER A C 1
ATOM 1772 O O . SER A 1 233 ? 2.764 1.384 5.277 1.00 60.19 233 SER A O 1
ATOM 1774 N N . CYS A 1 234 ? 3.719 -0.351 6.389 1.00 54.75 234 CYS A N 1
ATOM 1775 C CA . CYS A 1 234 ? 2.765 -0.543 7.466 1.00 54.75 234 CYS A CA 1
ATOM 1776 C C . CYS A 1 234 ? 2.549 0.793 8.194 1.00 54.75 234 CYS A C 1
ATOM 1778 O O . CYS A 1 234 ? 3.492 1.331 8.776 1.00 54.75 234 CYS A O 1
ATOM 1780 N N . GLY A 1 235 ? 1.361 1.375 8.074 1.00 45.81 235 GLY A N 1
ATOM 1781 C CA . GLY A 1 235 ? 0.987 2.574 8.817 1.00 45.81 235 GLY A CA 1
ATOM 1782 C C . GLY A 1 235 ? 0.197 2.174 10.054 1.00 45.81 235 GLY A C 1
ATOM 1783 O O . GLY A 1 235 ? -0.839 1.538 9.878 1.00 45.81 235 GLY A O 1
ATOM 1784 N N . GLY A 1 236 ? 0.707 2.577 11.226 1.00 40.16 236 GLY A N 1
ATOM 1785 C CA . GLY A 1 236 ? 0.003 2.624 12.517 1.00 40.16 236 GLY A CA 1
ATOM 1786 C C . GLY A 1 236 ? -0.208 1.292 13.199 1.00 40.16 236 GLY A C 1
ATOM 1787 O O . GLY A 1 236 ? -1.276 0.707 12.947 1.00 40.16 236 GLY A O 1
#

Mean predicted aligned error: 12.02 Å

Solvent-accessible surface area (backbone atoms only — not comparable to full-atom values): 13427 Å² total; per-residue (Å²): 134,88,85,88,83,89,81,84,82,83,82,81,80,80,80,79,76,76,78,77,74,75,81,69,77,78,73,66,97,63,86,26,39,50,33,44,35,33,38,51,42,75,43,96,89,71,51,70,26,69,42,86,49,35,32,36,31,28,70,86,67,50,75,45,74,39,79,59,43,35,45,44,11,31,40,56,85,66,50,68,40,73,79,40,55,30,45,59,23,26,6,35,64,12,48,28,36,38,35,36,31,71,88,68,48,48,31,34,32,37,73,91,65,54,76,31,59,46,53,88,76,72,53,66,87,64,60,29,38,71,65,39,49,59,44,31,14,13,83,32,54,36,33,41,40,31,59,99,52,38,33,33,27,33,42,86,80,26,42,76,75,51,60,60,61,88,96,56,80,89,83,40,38,11,34,80,42,79,48,90,40,52,23,64,44,104,50,24,35,62,46,84,46,73,51,87,53,101,54,78,54,44,38,40,37,33,31,36,32,31,72,82,80,69,49,74,46,79,74,49,76,49,73,51,65,77,54,59,67,51,82,33,50,37,50,63

Nearest PDB structures (foldseek):
  9avl-assembly1_B  TM=4.636E-01  e=4.555E-03  Homo sapiens
  6c2y-assembly1_B  TM=3.798E-01  e=1.707E-03  Bos taurus
  6n9g-assembly1_D  TM=3.765E-01  e=3.704E-03  Mus musculus
  8y6q-assembly1_K  TM=3.870E-01  e=2.145E-02  Drosophila melanogaster
  8fkv-assembly1_NQ  TM=2.288E-01  e=1.621E-03  Homo sapiens

Sequence (236 aa):
MKIRILVALAVMLAAVFGVQGAAQAEYGHGDSIRYASAKGCVKKGGDILPCGTWRLVTHHGRVILLKDAQVRALDKKGHPMTRVTAPVAVSGNGQKVAYFRKDGRLAVRSLDGKVRLLPENALPSRTAQYDVTLQLSDDGAVVAVTAGRTKLFDTALGRRLGQLPKGRYFLGFSGDGAKELDWTGEYQVTLHASKMSKSARIGMTVLQQDVRSGATTIRDKYELLKDTFVYASCGG

Secondary structure (DSSP, 8-state):
----------------------------S---EEEEEEEEEEPTTS-EEEEEEEEEEETTS-EEEETTB-SEEE-TTSPEEEEEEPPEEE-TTSSEEEEEBTTS-EEEEETTS-EEEPPGGGS-TT--GGG-EEEE-TTSSEEEEEESEEEEEETTT--EEEEPPTT-----B-TTSSSBS--SSTTEEEEEEEE--SSS-PEEEEEEEETTT--EEEEEEEEPPTTEEEEEEB--